Protein AF-A0A7S1FA09-F1 (afdb_monomer_lite)

Structure (mmCIF, N/CA/C/O backbone):
data_AF-A0A7S1FA09-F1
#
_entry.id   AF-A0A7S1FA09-F1
#
loop_
_atom_site.group_PDB
_atom_site.id
_atom_site.type_symbol
_atom_site.label_atom_id
_atom_site.label_alt_id
_atom_site.label_comp_id
_atom_site.label_asym_id
_atom_site.label_entity_id
_atom_site.label_seq_id
_atom_site.pdbx_PDB_ins_code
_atom_site.Cartn_x
_atom_site.Cartn_y
_atom_site.Cartn_z
_atom_site.occupancy
_atom_site.B_iso_or_equiv
_atom_site.auth_seq_id
_atom_site.auth_comp_id
_atom_site.auth_asym_id
_atom_site.auth_atom_id
_atom_site.pdbx_PDB_model_num
ATOM 1 N N . GLU A 1 1 ? 28.289 -1.208 -25.219 1.00 80.88 1 GLU A N 1
ATOM 2 C CA . GLU A 1 1 ? 29.126 -2.359 -25.635 1.00 80.88 1 GLU A CA 1
ATOM 3 C C . GLU A 1 1 ? 28.560 -3.101 -26.842 1.00 80.88 1 GLU A C 1
ATOM 5 O O . GLU A 1 1 ? 29.268 -3.226 -27.830 1.00 80.88 1 GLU A O 1
ATOM 10 N N . VAL A 1 2 ? 27.278 -3.489 -26.830 1.00 89.75 2 VAL A N 1
ATOM 11 C CA . VAL A 1 2 ? 26.601 -4.171 -27.958 1.00 89.75 2 VAL A CA 1
ATOM 12 C C . VAL A 1 2 ? 26.787 -3.430 -29.293 1.00 89.75 2 VAL A C 1
ATOM 14 O O . VAL A 1 2 ? 27.305 -4.001 -30.244 1.00 89.75 2 VAL A O 1
ATOM 17 N N . ILE A 1 3 ? 26.464 -2.132 -29.344 1.00 93.69 3 ILE A N 1
ATOM 18 C CA . ILE A 1 3 ? 26.598 -1.306 -30.562 1.00 93.69 3 ILE A CA 1
ATOM 19 C C . ILE A 1 3 ? 28.033 -1.306 -31.109 1.00 93.69 3 ILE A C 1
ATOM 21 O O . ILE A 1 3 ? 28.231 -1.339 -32.317 1.00 93.69 3 ILE A O 1
ATOM 25 N N . PHE A 1 4 ? 29.039 -1.288 -30.232 1.00 93.75 4 PHE A N 1
ATOM 26 C CA . PHE A 1 4 ? 30.440 -1.288 -30.647 1.00 93.75 4 PHE A CA 1
ATOM 27 C C . PHE A 1 4 ? 30.834 -2.629 -31.277 1.00 93.75 4 PHE A C 1
ATOM 29 O O . PHE A 1 4 ? 31.396 -2.639 -32.364 1.00 93.75 4 PHE A O 1
ATOM 36 N N . VAL A 1 5 ? 30.484 -3.752 -30.638 1.00 94.38 5 VAL A N 1
ATOM 37 C CA . VAL A 1 5 ? 30.818 -5.104 -31.127 1.00 94.38 5 VAL A CA 1
ATOM 38 C C . VAL A 1 5 ? 30.200 -5.355 -32.504 1.00 94.38 5 VAL A C 1
ATOM 40 O O . VAL A 1 5 ? 30.908 -5.717 -33.441 1.00 94.38 5 VAL A O 1
ATOM 43 N N . PHE A 1 6 ? 28.897 -5.104 -32.652 1.00 94.69 6 PHE A N 1
ATOM 44 C CA . PHE A 1 6 ? 28.215 -5.253 -33.940 1.00 94.69 6 PHE A CA 1
ATOM 45 C C . PHE A 1 6 ? 28.701 -4.227 -34.969 1.00 94.69 6 PHE A C 1
ATOM 47 O O . PHE A 1 6 ? 28.857 -4.568 -36.140 1.00 94.69 6 PHE A O 1
ATOM 54 N N . GLY A 1 7 ? 29.012 -3.005 -34.528 1.00 95.00 7 GLY A N 1
ATOM 55 C CA . GLY A 1 7 ? 29.595 -1.960 -35.364 1.00 95.00 7 GLY A CA 1
ATOM 56 C C . GLY A 1 7 ? 30.930 -2.366 -35.980 1.00 95.00 7 GLY A C 1
ATOM 57 O O . GLY A 1 7 ? 31.108 -2.172 -37.176 1.00 95.00 7 GLY A O 1
ATOM 58 N N . VAL A 1 8 ? 31.833 -2.992 -35.213 1.00 95.00 8 VAL A N 1
ATOM 59 C CA . VAL A 1 8 ? 33.122 -3.481 -35.736 1.00 95.00 8 VAL A CA 1
ATOM 60 C C . VAL A 1 8 ? 32.903 -4.559 -36.796 1.00 95.00 8 VAL A C 1
ATOM 62 O O . VAL A 1 8 ? 33.505 -4.488 -37.864 1.00 95.00 8 VAL A O 1
ATOM 65 N N . ILE A 1 9 ? 32.034 -5.539 -36.525 1.00 94.44 9 ILE A N 1
ATOM 66 C CA . ILE A 1 9 ? 31.784 -6.661 -37.445 1.00 94.44 9 ILE A CA 1
ATOM 67 C C . ILE A 1 9 ? 31.188 -6.158 -38.767 1.00 94.44 9 ILE A C 1
ATOM 69 O O . ILE A 1 9 ? 31.624 -6.571 -39.841 1.00 94.44 9 ILE A O 1
ATOM 73 N N . ILE A 1 10 ? 30.217 -5.244 -38.691 1.00 93.31 10 ILE A N 1
ATOM 74 C CA . ILE A 1 10 ? 29.563 -4.662 -39.866 1.00 93.31 10 ILE A CA 1
ATOM 75 C C . ILE A 1 10 ? 30.529 -3.756 -40.638 1.00 93.31 10 ILE A C 1
ATOM 77 O O . ILE A 1 10 ? 30.658 -3.912 -41.849 1.00 93.31 10 ILE A O 1
ATOM 81 N N . ALA A 1 11 ? 31.249 -2.858 -39.959 1.00 91.75 11 ALA A N 1
ATOM 82 C CA . ALA A 1 11 ? 32.211 -1.965 -40.607 1.00 91.75 11 ALA A CA 1
ATOM 83 C C . ALA A 1 11 ? 33.336 -2.744 -41.304 1.00 91.75 11 ALA A C 1
ATOM 85 O O . ALA A 1 11 ? 33.759 -2.367 -42.394 1.00 91.75 11 ALA A O 1
ATOM 86 N N . HIS A 1 12 ? 33.791 -3.851 -40.708 1.00 91.69 12 HIS A N 1
ATOM 87 C CA . HIS A 1 12 ? 34.781 -4.730 -41.324 1.00 91.69 12 HIS A CA 1
ATOM 88 C C . HIS A 1 12 ? 34.253 -5.381 -42.609 1.00 91.69 12 HIS A C 1
ATOM 90 O O . HIS A 1 12 ? 34.913 -5.299 -43.642 1.00 91.69 12 HIS A O 1
ATOM 96 N N . GLY A 1 13 ? 33.046 -5.955 -42.569 1.00 88.81 13 GLY A N 1
ATOM 97 C CA . GLY A 1 13 ? 32.427 -6.579 -43.743 1.00 88.81 13 GLY A CA 1
ATOM 98 C C . GLY A 1 13 ? 32.169 -5.605 -44.889 1.00 88.81 13 GLY A C 1
ATOM 99 O O . GLY A 1 13 ? 32.431 -5.909 -46.050 1.00 88.81 13 GLY A O 1
ATOM 100 N N . VAL A 1 14 ? 31.710 -4.396 -44.558 1.00 87.69 14 VAL A N 1
ATOM 101 C CA . VAL A 1 14 ? 31.506 -3.321 -45.538 1.00 87.69 14 VAL A CA 1
ATOM 102 C C . VAL A 1 14 ? 32.843 -2.896 -46.149 1.00 87.69 14 VAL A C 1
ATOM 104 O O . VAL A 1 14 ? 32.937 -2.772 -47.366 1.00 87.69 14 VAL A O 1
ATOM 107 N N . ALA A 1 15 ? 33.896 -2.735 -45.341 1.00 88.25 15 ALA A N 1
ATOM 108 C CA . ALA A 1 15 ? 35.223 -2.378 -45.840 1.00 88.25 15 ALA A CA 1
ATOM 109 C C . ALA A 1 15 ? 35.804 -3.443 -46.790 1.00 88.25 15 ALA A C 1
ATOM 111 O O . ALA A 1 15 ? 36.357 -3.095 -47.833 1.00 88.25 15 ALA A O 1
ATOM 112 N N . GLU A 1 16 ? 35.646 -4.731 -46.477 1.00 88.12 16 GLU A N 1
ATOM 113 C CA . GLU A 1 16 ? 36.080 -5.835 -47.346 1.00 88.12 16 GLU A CA 1
ATOM 114 C C . GLU A 1 16 ? 35.315 -5.849 -48.683 1.00 88.12 16 GLU A C 1
ATOM 116 O O . GLU A 1 16 ? 35.903 -6.005 -49.760 1.00 88.12 16 GLU A O 1
ATOM 121 N N . HIS A 1 17 ? 34.007 -5.595 -48.639 1.00 84.75 17 HIS A N 1
ATOM 122 C CA . HIS A 1 17 ? 33.172 -5.481 -49.833 1.00 84.75 17 HIS A CA 1
ATOM 123 C C . HIS A 1 17 ? 33.531 -4.264 -50.703 1.00 84.75 17 HIS A C 1
ATOM 125 O O . HIS A 1 17 ? 33.553 -4.357 -51.932 1.00 84.75 17 HIS A O 1
ATOM 131 N N . MET A 1 18 ? 33.886 -3.133 -50.081 1.00 83.25 18 MET A N 1
ATOM 132 C CA . MET A 1 18 ? 34.365 -1.936 -50.785 1.00 83.25 18 MET A CA 1
ATOM 133 C C . MET A 1 18 ? 35.699 -2.179 -51.502 1.00 83.25 18 MET A C 1
ATOM 135 O O . MET A 1 18 ? 35.889 -1.698 -52.617 1.00 83.25 18 MET A O 1
ATOM 139 N N . ILE A 1 19 ? 36.621 -2.923 -50.879 1.00 84.75 19 ILE A N 1
ATOM 140 C CA . ILE A 1 19 ? 37.929 -3.248 -51.471 1.00 84.75 19 ILE A CA 1
ATOM 141 C C . ILE A 1 19 ? 37.772 -4.208 -52.659 1.00 84.75 19 ILE A C 1
ATOM 143 O O . ILE A 1 19 ? 38.448 -4.042 -53.672 1.00 84.75 19 ILE A O 1
ATOM 147 N N . SER A 1 20 ? 36.882 -5.198 -52.549 1.00 83.06 20 SER A N 1
ATOM 148 C CA . SER A 1 20 ? 36.678 -6.225 -53.582 1.00 83.06 20 SER A CA 1
ATOM 149 C C . SER A 1 20 ? 35.873 -5.745 -54.795 1.00 83.06 20 SER A C 1
ATOM 151 O O . SER A 1 20 ? 36.153 -6.186 -55.908 1.00 83.06 20 SER A O 1
ATOM 153 N N . SER A 1 21 ? 34.913 -4.832 -54.614 1.00 77.12 21 SER A N 1
ATOM 154 C CA . SER A 1 21 ? 34.007 -4.407 -55.697 1.00 77.12 21 SER A CA 1
ATOM 155 C C . SER A 1 21 ? 34.592 -3.346 -56.639 1.00 77.12 21 SER A C 1
ATOM 157 O O . SER A 1 21 ? 34.091 -3.174 -57.746 1.00 77.12 21 SER A O 1
ATOM 159 N N . GLY A 1 22 ? 35.671 -2.653 -56.257 1.00 65.94 22 GLY A N 1
ATOM 160 C CA . GLY A 1 22 ? 36.505 -1.839 -57.158 1.00 65.94 22 GLY A CA 1
ATOM 161 C C . GLY A 1 22 ? 35.889 -0.578 -57.801 1.00 65.94 22 GLY A C 1
ATOM 162 O O . GLY A 1 22 ? 36.654 0.303 -58.187 1.00 65.94 22 GLY A O 1
ATOM 163 N N . ALA A 1 23 ? 34.563 -0.425 -57.909 1.00 54.81 23 ALA A N 1
ATOM 164 C CA . ALA A 1 23 ? 33.916 0.776 -58.444 1.00 54.81 23 ALA A CA 1
ATOM 165 C C . ALA A 1 23 ? 32.447 0.918 -57.992 1.00 54.81 23 ALA A C 1
ATOM 167 O O . ALA A 1 23 ? 31.705 -0.054 -57.946 1.00 54.81 23 ALA A O 1
ATOM 168 N N . ASP A 1 24 ? 32.074 2.170 -57.712 1.00 63.09 24 ASP A N 1
ATOM 169 C CA . ASP A 1 24 ? 30.745 2.707 -57.369 1.00 63.09 24 ASP A CA 1
ATOM 170 C C . ASP A 1 24 ? 30.111 2.240 -56.044 1.00 63.09 24 ASP A C 1
ATOM 172 O O . ASP A 1 24 ? 29.149 1.481 -55.972 1.00 63.09 24 ASP A O 1
ATOM 176 N N . ILE A 1 25 ? 30.675 2.749 -54.945 1.00 67.69 25 ILE A N 1
ATOM 177 C CA . ILE A 1 25 ? 30.081 2.644 -53.609 1.00 67.69 25 ILE A CA 1
ATOM 178 C C . ILE A 1 25 ? 28.894 3.607 -53.537 1.00 67.69 25 ILE A C 1
ATOM 180 O O . ILE A 1 25 ? 29.104 4.817 -53.658 1.00 67.69 25 ILE A O 1
ATOM 184 N N . SER A 1 26 ? 27.693 3.079 -53.269 1.00 76.88 26 SER A N 1
ATOM 185 C CA . SER A 1 26 ? 26.489 3.884 -53.023 1.00 76.88 26 SER A CA 1
ATOM 186 C C . SER A 1 26 ? 26.770 5.018 -52.031 1.00 76.88 26 SER A C 1
ATOM 188 O O . SER A 1 26 ? 27.434 4.825 -51.006 1.00 76.88 26 SER A O 1
ATOM 190 N N . GLU A 1 27 ? 26.255 6.211 -52.324 1.00 83.25 27 GLU A N 1
ATOM 191 C CA . GLU A 1 27 ? 26.393 7.389 -51.465 1.00 83.25 27 GLU A CA 1
ATOM 192 C C . GLU A 1 27 ? 25.870 7.117 -50.042 1.00 83.25 27 GLU A C 1
ATOM 194 O O . GLU A 1 27 ? 26.485 7.539 -49.060 1.00 83.25 27 GLU A O 1
ATOM 199 N N . ASP A 1 28 ? 24.844 6.270 -49.918 1.00 84.75 28 ASP A N 1
ATOM 200 C CA . ASP A 1 28 ? 24.282 5.838 -48.638 1.00 84.75 28 ASP A CA 1
ATOM 201 C C . ASP A 1 28 ? 25.294 5.063 -47.776 1.00 84.75 28 ASP A C 1
ATOM 203 O O . ASP A 1 28 ? 25.344 5.239 -46.557 1.00 84.75 28 ASP A O 1
ATOM 207 N N . VAL A 1 29 ? 26.167 4.249 -48.385 1.00 86.62 29 VAL A N 1
ATOM 208 C CA . VAL A 1 29 ? 27.228 3.524 -47.658 1.00 86.62 29 VAL A CA 1
ATOM 209 C C . VAL A 1 29 ? 28.217 4.518 -47.057 1.00 86.62 29 VAL A C 1
ATOM 211 O O . VAL A 1 29 ? 28.628 4.362 -45.909 1.00 86.62 29 VAL A O 1
ATOM 214 N N . ARG A 1 30 ? 28.588 5.570 -47.798 1.00 85.19 30 ARG A N 1
ATOM 215 C CA . ARG A 1 30 ? 29.515 6.601 -47.302 1.00 85.19 30 ARG A CA 1
ATOM 216 C C . ARG A 1 30 ? 28.896 7.418 -46.174 1.00 85.19 30 ARG A C 1
ATOM 218 O O . ARG A 1 30 ? 29.593 7.730 -45.211 1.00 85.19 30 ARG A O 1
ATOM 225 N N . ILE A 1 31 ? 27.607 7.734 -46.284 1.00 88.38 31 ILE A N 1
ATOM 226 C CA . ILE A 1 31 ? 26.875 8.512 -45.282 1.00 88.38 31 ILE A CA 1
ATOM 227 C C . ILE A 1 31 ? 26.709 7.706 -43.990 1.00 88.38 31 ILE A C 1
ATOM 229 O O . ILE A 1 31 ? 27.060 8.195 -42.918 1.00 88.38 31 ILE A O 1
ATOM 233 N N . TYR A 1 32 ? 26.207 6.472 -44.070 1.00 90.75 32 TYR A N 1
ATOM 234 C CA . TYR A 1 32 ? 25.826 5.704 -42.880 1.00 90.75 32 TYR A CA 1
ATOM 235 C C . TYR A 1 32 ? 26.943 4.814 -42.324 1.00 90.75 32 TYR A C 1
ATOM 237 O O . TYR A 1 32 ? 26.992 4.591 -41.112 1.00 90.75 32 TYR A O 1
ATOM 245 N N . LEU A 1 33 ? 27.837 4.310 -43.179 1.00 90.12 33 LEU A N 1
ATOM 246 C CA . LEU A 1 33 ? 28.841 3.287 -42.849 1.00 90.12 33 LEU A CA 1
ATOM 247 C C . LEU A 1 33 ? 30.279 3.715 -43.209 1.00 90.12 33 LEU A C 1
ATOM 249 O O . LEU A 1 33 ? 31.204 2.913 -43.126 1.00 90.12 33 LEU A O 1
ATOM 253 N N . GLY A 1 34 ? 30.497 4.985 -43.577 1.00 86.00 34 GLY A N 1
ATOM 254 C CA . GLY A 1 34 ? 31.799 5.476 -44.051 1.00 86.00 34 GLY A CA 1
ATOM 255 C C . GLY A 1 34 ? 32.894 5.565 -42.983 1.00 86.00 34 GLY A C 1
ATOM 256 O O . GLY A 1 34 ? 34.074 5.672 -43.309 1.00 86.00 34 GLY A O 1
ATOM 257 N N . SER A 1 35 ? 32.532 5.519 -41.701 1.00 90.94 35 SER A N 1
ATOM 258 C CA . SER A 1 35 ? 33.482 5.458 -40.589 1.00 90.94 35 SER A CA 1
ATOM 259 C C . SER A 1 35 ? 32.931 4.610 -39.446 1.00 90.94 35 SER A C 1
ATOM 261 O O . SER A 1 35 ? 31.727 4.355 -39.363 1.00 90.94 35 SER A O 1
ATOM 263 N N . MET A 1 36 ? 33.802 4.193 -38.522 1.00 92.50 36 MET A N 1
ATOM 264 C CA . MET A 1 36 ? 33.389 3.425 -37.343 1.00 92.50 36 MET A CA 1
ATOM 265 C C . MET A 1 36 ? 32.397 4.206 -36.467 1.00 92.50 36 MET A C 1
ATOM 267 O O . MET A 1 36 ? 31.400 3.652 -36.009 1.00 92.50 36 MET A O 1
ATOM 271 N N . SER A 1 37 ? 32.627 5.507 -36.268 1.00 93.31 37 SER A N 1
ATOM 272 C CA . SER A 1 37 ? 31.720 6.359 -35.494 1.00 93.31 37 SER A CA 1
ATOM 273 C C . SER A 1 37 ? 30.368 6.533 -36.185 1.00 93.31 37 SER A C 1
ATOM 275 O O . SER A 1 37 ? 29.342 6.436 -35.515 1.00 93.31 37 SER A O 1
ATOM 277 N N . MET A 1 38 ? 30.353 6.713 -37.511 1.00 93.19 38 MET A N 1
ATOM 278 C CA . MET A 1 38 ? 29.108 6.785 -38.282 1.00 93.19 38 MET A CA 1
ATOM 279 C C . MET A 1 38 ? 28.372 5.449 -38.275 1.00 93.19 38 MET A C 1
ATOM 281 O O . MET A 1 38 ? 27.165 5.436 -38.082 1.00 93.19 38 MET A O 1
ATOM 285 N N . THR A 1 39 ? 29.083 4.324 -38.360 1.00 94.56 39 THR A N 1
ATOM 286 C CA . THR A 1 39 ? 28.480 2.988 -38.258 1.00 94.56 39 THR A CA 1
ATOM 287 C C . THR A 1 39 ? 27.800 2.803 -36.904 1.00 94.56 39 THR A C 1
ATOM 289 O O . THR A 1 39 ? 26.630 2.434 -36.841 1.00 94.56 39 THR A O 1
ATOM 292 N N . MET A 1 40 ? 28.491 3.121 -35.804 1.00 95.00 40 MET A N 1
ATOM 293 C CA . MET A 1 40 ? 27.906 3.057 -34.461 1.00 95.00 40 MET A CA 1
ATOM 294 C C . MET A 1 40 ? 26.701 3.991 -34.306 1.00 95.00 40 MET A C 1
ATOM 296 O O . MET A 1 40 ? 25.699 3.598 -33.706 1.00 95.00 40 MET A O 1
ATOM 300 N N . LEU A 1 41 ? 26.784 5.207 -34.855 1.00 94.94 41 LEU A N 1
ATOM 301 C CA . LEU A 1 41 ? 25.684 6.166 -34.843 1.00 94.94 41 LEU A CA 1
ATOM 302 C C . LEU A 1 41 ? 24.489 5.643 -35.647 1.00 94.94 41 LEU A C 1
ATOM 304 O O . LEU A 1 41 ? 23.370 5.699 -35.159 1.00 94.94 41 LEU A O 1
ATOM 308 N N . SER A 1 42 ? 24.708 5.074 -36.828 1.00 94.94 42 SER A N 1
ATOM 309 C CA . SER A 1 42 ? 23.655 4.517 -37.681 1.00 94.94 42 SER A CA 1
ATOM 310 C C . SER A 1 42 ? 22.980 3.299 -37.053 1.00 94.94 42 SER A C 1
ATOM 312 O O . SER A 1 42 ? 21.753 3.199 -37.074 1.00 94.94 42 SER A O 1
ATOM 314 N N . LEU A 1 43 ? 23.746 2.424 -36.390 1.00 95.06 43 LEU A N 1
ATOM 315 C CA . LEU A 1 43 ? 23.190 1.338 -35.579 1.00 95.06 43 LEU A CA 1
ATOM 316 C C . LEU A 1 43 ? 22.332 1.880 -34.427 1.00 95.06 43 LEU A C 1
ATOM 318 O O . LEU A 1 43 ? 21.224 1.393 -34.207 1.00 95.06 43 LEU A O 1
ATOM 322 N N . PHE A 1 44 ? 22.787 2.922 -33.729 1.00 94.69 44 PHE A N 1
ATOM 323 C CA . PHE A 1 44 ? 21.983 3.585 -32.701 1.00 94.69 44 PHE A CA 1
ATOM 324 C C . PHE A 1 44 ? 20.712 4.231 -33.278 1.00 94.69 44 PHE A C 1
ATOM 326 O O . PHE A 1 44 ? 19.629 4.072 -32.712 1.00 94.69 44 PHE A O 1
ATOM 333 N N . MET A 1 45 ? 20.816 4.922 -34.417 1.00 94.00 45 MET A N 1
ATOM 334 C CA . MET A 1 45 ? 19.688 5.560 -35.105 1.00 94.00 45 MET A CA 1
ATOM 335 C C . MET A 1 45 ? 18.639 4.538 -35.551 1.00 94.00 45 MET A C 1
ATOM 337 O O . MET A 1 45 ? 17.450 4.827 -35.462 1.00 94.00 45 MET A O 1
ATOM 341 N N . SER A 1 46 ? 19.061 3.337 -35.960 1.00 94.50 46 SER A N 1
ATOM 342 C CA . SER A 1 46 ? 18.149 2.266 -36.385 1.00 94.50 46 SER A CA 1
ATOM 343 C C . SER A 1 46 ? 17.280 1.701 -35.256 1.00 94.50 46 SER A C 1
ATOM 345 O O . SER A 1 46 ? 16.189 1.199 -35.511 1.00 94.50 46 SER A O 1
ATOM 347 N N . VAL A 1 47 ? 17.737 1.810 -34.003 1.00 93.06 47 VAL A N 1
ATOM 348 C CA . VAL A 1 47 ? 16.999 1.333 -32.820 1.00 93.06 47 VAL A CA 1
ATOM 349 C C . VAL A 1 47 ? 16.239 2.467 -32.131 1.00 93.06 47 VAL A C 1
ATOM 351 O O . VAL A 1 47 ? 15.146 2.253 -31.616 1.00 93.06 47 VAL A O 1
ATOM 354 N N . SER A 1 48 ? 16.792 3.682 -32.123 1.00 92.75 48 SER A N 1
ATOM 355 C CA . SER A 1 48 ? 16.170 4.852 -31.481 1.00 92.75 48 SER A CA 1
ATOM 356 C C . SER A 1 48 ? 15.091 5.536 -32.331 1.00 92.75 48 SER A C 1
ATOM 358 O O . SER A 1 48 ? 14.435 6.454 -31.844 1.00 92.75 48 SER A O 1
ATOM 360 N N . GLY A 1 49 ? 14.882 5.091 -33.576 1.00 89.50 49 GLY A N 1
ATOM 361 C CA . GLY A 1 49 ? 13.885 5.651 -34.496 1.00 89.50 49 GLY A CA 1
ATOM 362 C C . GLY A 1 49 ? 14.373 6.863 -35.295 1.00 89.50 49 GLY A C 1
ATOM 363 O O . GLY A 1 49 ? 13.557 7.618 -35.812 1.00 89.50 49 GLY A O 1
ATOM 364 N N . GLY A 1 50 ? 15.690 7.070 -35.390 1.00 93.44 50 GLY A N 1
ATOM 365 C CA . GLY A 1 50 ? 16.281 8.152 -36.182 1.00 93.44 50 GLY A CA 1
ATOM 366 C C . GLY A 1 50 ? 16.309 7.860 -37.685 1.00 93.44 50 GLY A C 1
ATOM 367 O O . GLY A 1 50 ? 15.969 8.722 -38.488 1.00 93.44 50 GLY A O 1
ATOM 368 N N . VAL A 1 51 ? 16.695 6.641 -38.069 1.00 92.31 51 VAL A N 1
ATOM 369 C CA . VAL A 1 51 ? 16.715 6.179 -39.467 1.00 92.31 51 VAL A CA 1
ATOM 370 C C . VAL A 1 51 ? 15.967 4.861 -39.539 1.00 92.31 51 VAL A C 1
ATOM 372 O O . VAL A 1 51 ? 16.143 4.004 -38.6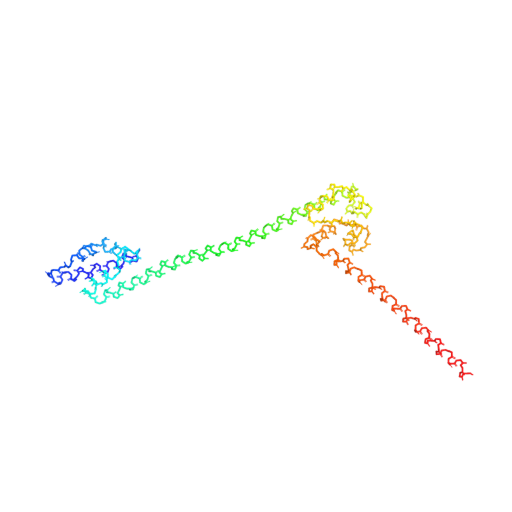74 1.00 92.31 51 VAL A O 1
ATOM 375 N N . ASP A 1 52 ? 15.144 4.693 -40.573 1.00 93.88 52 ASP A N 1
ATOM 376 C CA . ASP A 1 52 ? 14.426 3.442 -40.786 1.00 93.88 52 ASP A CA 1
ATOM 377 C C . ASP A 1 52 ? 15.409 2.270 -40.935 1.00 93.88 52 ASP A C 1
ATOM 379 O O . ASP A 1 52 ? 16.365 2.330 -41.716 1.00 93.88 52 ASP A O 1
ATOM 383 N N . TRP A 1 53 ? 15.184 1.199 -40.171 1.00 94.19 53 TRP A N 1
ATOM 384 C CA . TRP A 1 53 ? 16.079 0.043 -40.131 1.00 94.19 53 TRP A CA 1
ATOM 385 C C . TRP A 1 53 ? 16.260 -0.599 -41.512 1.00 94.19 53 TRP A C 1
ATOM 387 O O . TRP A 1 53 ? 17.329 -1.139 -41.800 1.00 94.19 53 TRP A O 1
ATOM 397 N N . TRP A 1 54 ? 15.264 -0.505 -42.398 1.00 94.69 54 TRP A N 1
ATOM 398 C CA . TRP A 1 54 ? 15.346 -1.043 -43.751 1.00 94.69 54 TRP A CA 1
ATOM 399 C C . TRP A 1 54 ? 16.330 -0.271 -44.633 1.00 94.69 54 TRP A C 1
ATOM 401 O O . TRP A 1 54 ? 16.893 -0.837 -45.569 1.00 94.69 54 TRP A O 1
ATOM 411 N N . THR A 1 55 ? 16.589 1.006 -44.341 1.00 92.62 55 THR A N 1
ATOM 412 C CA . THR A 1 55 ? 17.606 1.800 -45.050 1.00 92.62 55 THR A CA 1
ATOM 413 C C . THR A 1 55 ? 18.992 1.192 -44.862 1.00 92.62 55 THR A C 1
ATOM 415 O O . THR A 1 55 ? 19.676 0.928 -45.845 1.00 92.62 55 THR A O 1
ATOM 418 N N . LEU A 1 56 ? 19.369 0.855 -43.624 1.00 93.25 56 LEU A N 1
ATOM 419 C CA . LEU A 1 56 ? 20.613 0.126 -43.353 1.00 93.25 56 LEU A CA 1
ATOM 420 C C . LEU A 1 56 ? 20.540 -1.331 -43.825 1.00 93.25 56 LEU A C 1
ATOM 422 O O . LEU A 1 56 ? 21.515 -1.855 -44.357 1.00 93.25 56 LEU A O 1
ATOM 426 N N . GLY A 1 57 ? 19.388 -1.985 -43.658 1.00 93.94 57 GLY A N 1
ATOM 427 C CA . GLY A 1 57 ? 19.191 -3.377 -44.059 1.00 93.94 57 GLY A CA 1
ATOM 428 C C . GLY A 1 57 ? 19.440 -3.615 -45.550 1.00 93.94 57 GLY A C 1
ATOM 429 O O . GLY A 1 57 ? 20.092 -4.595 -45.901 1.00 93.94 57 GLY A O 1
ATOM 430 N N . ARG A 1 58 ? 18.989 -2.702 -46.419 1.00 92.06 58 ARG A N 1
ATOM 431 C CA . ARG A 1 58 ? 19.249 -2.766 -47.868 1.00 92.06 58 ARG A CA 1
ATOM 432 C C . ARG A 1 58 ? 20.736 -2.677 -48.192 1.00 92.06 58 ARG A C 1
ATOM 434 O O . ARG A 1 58 ? 21.239 -3.527 -48.912 1.00 92.06 58 ARG A O 1
ATOM 441 N N . ILE A 1 59 ? 21.440 -1.726 -47.579 1.00 90.62 59 ILE A N 1
ATOM 442 C CA . ILE A 1 59 ? 22.888 -1.566 -47.766 1.00 90.62 59 ILE A CA 1
ATOM 443 C C . ILE A 1 59 ? 23.635 -2.849 -47.373 1.00 90.62 59 ILE A C 1
ATOM 445 O O . ILE A 1 59 ? 24.541 -3.293 -48.070 1.00 90.62 59 ILE A O 1
ATOM 449 N N . LEU A 1 60 ? 23.247 -3.472 -46.257 1.00 91.56 60 LEU A N 1
ATOM 450 C CA . LEU A 1 60 ? 23.876 -4.707 -45.788 1.00 91.56 60 LEU A CA 1
ATOM 451 C C . LEU A 1 60 ? 23.499 -5.930 -46.629 1.00 91.56 60 LEU A C 1
ATOM 453 O O . LEU A 1 60 ? 24.301 -6.856 -46.730 1.00 91.56 60 LEU A O 1
ATOM 457 N N . LEU A 1 61 ? 22.311 -5.940 -47.236 1.00 91.00 61 LEU A N 1
ATOM 458 C CA . LEU A 1 61 ? 21.890 -6.992 -48.157 1.00 91.00 61 LEU A CA 1
ATOM 459 C C . LEU A 1 61 ? 22.747 -7.002 -49.428 1.00 91.00 61 LEU A C 1
ATOM 461 O O . LEU A 1 61 ? 23.116 -8.087 -49.877 1.00 91.00 61 LEU A O 1
ATOM 465 N N . ASP A 1 62 ? 23.097 -5.821 -49.947 1.00 87.38 62 ASP A N 1
ATOM 466 C CA . ASP A 1 62 ? 23.976 -5.672 -51.115 1.00 87.38 62 ASP A CA 1
ATOM 467 C C . ASP A 1 62 ? 25.400 -6.184 -50.828 1.00 87.38 62 ASP A C 1
ATOM 469 O O . ASP A 1 62 ? 26.054 -6.737 -51.710 1.00 87.38 62 ASP A O 1
ATOM 473 N N . VAL A 1 63 ? 25.856 -6.077 -49.572 1.00 87.00 63 VAL A N 1
ATOM 474 C CA . VAL A 1 63 ? 27.133 -6.651 -49.118 1.00 87.00 63 VAL A CA 1
ATOM 475 C C . VAL A 1 63 ? 27.051 -8.177 -49.037 1.00 87.00 63 VAL A C 1
ATOM 477 O O . VAL A 1 63 ? 27.858 -8.885 -49.639 1.00 87.00 63 VAL A O 1
ATOM 480 N N . SER A 1 64 ? 26.114 -8.700 -48.240 1.00 89.44 64 SER A N 1
ATOM 481 C CA . SER A 1 64 ? 25.808 -10.130 -48.140 1.00 89.44 64 SER A CA 1
ATOM 482 C C . SER A 1 64 ? 24.572 -10.352 -47.274 1.00 89.44 64 SER A C 1
ATOM 484 O O . SER A 1 64 ? 24.406 -9.748 -46.211 1.00 89.44 64 SER A O 1
ATOM 486 N N . THR A 1 65 ? 23.754 -11.337 -47.644 1.00 92.88 65 THR A N 1
ATOM 487 C CA . THR A 1 65 ? 22.592 -11.771 -46.854 1.00 92.88 65 THR A CA 1
ATOM 488 C C . THR A 1 65 ? 22.954 -12.120 -45.401 1.00 92.88 65 THR A C 1
ATOM 490 O O . THR A 1 65 ? 22.141 -11.927 -44.499 1.00 92.88 65 THR A O 1
ATOM 493 N N . GLY A 1 66 ? 24.184 -12.582 -45.141 1.00 93.81 66 GLY A N 1
ATOM 494 C CA . GLY A 1 66 ? 24.656 -12.873 -43.783 1.00 93.81 66 GLY A CA 1
ATOM 495 C C . GLY A 1 66 ? 24.701 -11.640 -42.872 1.00 93.81 66 GLY A C 1
ATOM 496 O O . GLY A 1 66 ? 24.292 -11.719 -41.712 1.00 93.81 66 GLY A O 1
ATOM 497 N N . TYR A 1 67 ? 25.124 -10.483 -43.394 1.00 92.19 67 TYR A N 1
ATOM 498 C CA . TYR A 1 67 ? 25.172 -9.238 -42.619 1.00 92.19 67 TYR A CA 1
ATOM 499 C C . TYR A 1 67 ? 23.779 -8.678 -42.334 1.00 92.19 67 TYR A C 1
ATOM 501 O O . TYR A 1 67 ? 23.569 -8.112 -41.261 1.00 92.19 67 TYR A O 1
ATOM 509 N N . LEU A 1 68 ? 22.806 -8.906 -43.225 1.00 94.19 68 LEU A N 1
ATOM 510 C CA . LEU A 1 68 ? 21.405 -8.585 -42.950 1.00 94.19 68 LEU A CA 1
ATOM 511 C C . LEU A 1 68 ? 20.879 -9.383 -41.747 1.00 94.19 68 LEU A C 1
ATOM 513 O O . LEU A 1 68 ? 20.300 -8.799 -40.834 1.00 94.19 68 LEU A O 1
ATOM 517 N N . PHE A 1 69 ? 21.108 -10.699 -41.704 1.00 95.94 69 PHE A N 1
ATOM 518 C CA . PHE A 1 69 ? 20.680 -11.518 -40.564 1.00 95.94 69 PHE A CA 1
ATOM 519 C C . PHE A 1 69 ? 21.369 -11.110 -39.258 1.00 95.94 69 PHE A C 1
ATOM 521 O O . PHE A 1 69 ? 20.710 -11.027 -38.221 1.00 95.94 69 PHE A O 1
ATOM 528 N N . LEU A 1 70 ? 22.669 -10.803 -39.306 1.00 95.12 70 LEU A N 1
ATOM 529 C CA . LEU A 1 70 ? 23.409 -10.293 -38.150 1.00 95.12 70 LEU A CA 1
ATOM 530 C C . LEU A 1 70 ? 22.820 -8.967 -37.638 1.00 95.12 70 LEU A C 1
ATOM 532 O O . LEU A 1 70 ? 22.658 -8.783 -36.431 1.00 95.12 70 LEU A O 1
ATOM 536 N N . PHE A 1 71 ? 22.470 -8.056 -38.546 1.00 95.56 71 PHE A N 1
ATOM 537 C CA . PHE A 1 71 ? 21.865 -6.770 -38.210 1.00 95.56 71 PHE A CA 1
ATOM 538 C C . PHE A 1 71 ? 20.445 -6.914 -37.644 1.00 95.56 71 PHE A C 1
ATOM 540 O O . PHE A 1 71 ? 20.119 -6.283 -36.640 1.00 95.56 71 PHE A O 1
ATOM 547 N N . LEU A 1 72 ? 19.620 -7.801 -38.206 1.00 95.69 72 LEU A N 1
ATOM 548 C CA . LEU A 1 72 ? 18.297 -8.113 -37.654 1.00 95.69 72 LEU A CA 1
ATOM 549 C C . LEU A 1 72 ? 18.396 -8.720 -36.249 1.00 95.69 72 LEU A C 1
ATOM 551 O O . LEU A 1 72 ? 17.616 -8.361 -35.367 1.00 95.69 72 LEU A O 1
ATOM 555 N N . PHE A 1 73 ? 19.381 -9.591 -36.014 1.00 95.81 73 PHE A N 1
ATOM 556 C CA . PHE A 1 73 ? 19.660 -10.122 -34.682 1.00 95.81 73 PHE A CA 1
ATOM 557 C C . PHE A 1 73 ? 20.068 -9.012 -33.704 1.00 95.81 73 PHE A C 1
ATOM 559 O O . PHE A 1 73 ? 19.563 -8.975 -32.583 1.00 95.81 73 PHE A O 1
ATOM 566 N N . PHE A 1 74 ? 20.918 -8.073 -34.131 1.00 95.69 74 PHE A N 1
ATOM 567 C CA . PHE A 1 74 ? 21.277 -6.895 -33.338 1.00 95.69 74 PHE A CA 1
ATOM 568 C C . PHE A 1 74 ? 20.051 -6.054 -32.953 1.00 95.69 74 PHE A C 1
ATOM 570 O O . PHE A 1 74 ? 19.918 -5.687 -31.781 1.00 95.69 74 PHE A O 1
ATOM 577 N N . ILE A 1 75 ? 19.151 -5.772 -33.902 1.00 94.81 75 ILE A N 1
ATOM 578 C CA . ILE A 1 75 ? 17.918 -5.014 -33.639 1.00 94.81 75 ILE A CA 1
ATOM 579 C C . ILE A 1 75 ? 17.057 -5.758 -32.626 1.00 94.81 75 ILE A C 1
ATOM 581 O O . ILE A 1 75 ? 16.695 -5.185 -31.600 1.00 94.81 75 ILE A O 1
ATOM 585 N N . LEU A 1 76 ? 16.764 -7.037 -32.882 1.00 94.94 76 LEU A N 1
ATOM 586 C CA . LEU A 1 76 ? 15.934 -7.856 -32.003 1.00 94.94 76 LEU A CA 1
ATOM 587 C C . LEU A 1 76 ? 16.505 -7.884 -30.583 1.00 94.94 76 LEU A C 1
ATOM 589 O O . LEU A 1 76 ? 15.793 -7.614 -29.617 1.00 94.94 76 LEU A O 1
ATOM 593 N N . PHE A 1 77 ? 17.801 -8.164 -30.458 1.00 93.94 77 PHE A N 1
ATOM 594 C CA . PHE A 1 77 ? 18.484 -8.218 -29.175 1.00 93.94 77 PHE A CA 1
ATOM 595 C C . PHE A 1 77 ? 18.439 -6.871 -28.444 1.00 93.94 77 PHE A C 1
ATOM 597 O O . PHE A 1 77 ? 18.107 -6.828 -27.261 1.00 93.94 77 PHE A O 1
ATOM 604 N N . THR A 1 78 ? 18.729 -5.766 -29.136 1.00 93.12 78 THR A N 1
ATOM 605 C CA . THR A 1 78 ? 18.777 -4.437 -28.512 1.00 93.12 78 THR A CA 1
ATOM 606 C C . THR A 1 78 ? 17.385 -3.967 -28.093 1.00 93.12 78 THR A C 1
ATOM 608 O O . THR A 1 78 ? 17.226 -3.475 -26.978 1.00 93.12 78 THR A O 1
ATOM 611 N N . VAL A 1 79 ? 16.362 -4.172 -28.928 1.00 91.56 79 VAL A N 1
ATOM 612 C CA . VAL A 1 79 ? 14.970 -3.818 -28.604 1.00 91.56 79 VAL A CA 1
ATOM 613 C C . VAL A 1 79 ? 14.466 -4.626 -27.409 1.00 91.56 79 VAL A C 1
ATOM 615 O O . VAL A 1 79 ? 13.912 -4.046 -26.476 1.00 91.56 79 VAL A O 1
ATOM 618 N N . LEU A 1 80 ? 14.703 -5.943 -27.385 1.00 91.88 80 LEU A N 1
ATOM 619 C CA . LEU A 1 80 ? 14.318 -6.787 -26.251 1.00 91.88 80 LEU A CA 1
ATOM 620 C C . LEU A 1 80 ? 15.078 -6.415 -24.974 1.00 91.88 80 LEU A C 1
ATOM 622 O O . LEU A 1 80 ? 14.476 -6.372 -23.904 1.00 91.88 80 LEU A O 1
ATOM 626 N N . ALA A 1 81 ? 16.377 -6.117 -25.063 1.00 92.00 81 ALA A N 1
ATOM 627 C CA . ALA A 1 81 ? 17.171 -5.694 -23.913 1.00 92.00 81 ALA A CA 1
ATOM 628 C C . ALA A 1 81 ? 16.651 -4.375 -23.322 1.00 92.00 81 ALA A C 1
ATOM 630 O O . ALA A 1 81 ? 16.435 -4.292 -22.114 1.00 92.00 81 ALA A O 1
ATOM 631 N N . VAL A 1 82 ? 16.397 -3.368 -24.164 1.00 90.38 82 VAL A N 1
ATOM 632 C CA . VAL A 1 82 ? 15.847 -2.074 -23.732 1.00 90.38 82 VAL A CA 1
ATOM 633 C C . VAL A 1 82 ? 14.459 -2.254 -23.119 1.00 90.38 82 VAL A C 1
ATOM 635 O O . VAL A 1 82 ? 14.218 -1.757 -22.019 1.00 90.38 82 VAL A O 1
ATOM 638 N N . LEU A 1 83 ? 13.572 -3.012 -23.773 1.00 90.00 83 LEU A N 1
ATOM 639 C CA . LEU A 1 83 ? 12.229 -3.279 -23.261 1.00 90.00 83 LEU A CA 1
ATOM 640 C C . LEU A 1 83 ? 12.282 -3.979 -21.899 1.00 90.00 83 LEU A C 1
ATOM 642 O O . LEU A 1 83 ? 11.632 -3.531 -20.962 1.00 90.00 83 LEU A O 1
ATOM 646 N N . ASN A 1 84 ? 13.112 -5.013 -21.754 1.00 90.31 84 ASN A N 1
ATOM 647 C CA . ASN A 1 84 ? 13.253 -5.748 -20.499 1.00 90.31 84 ASN A CA 1
ATOM 648 C C . ASN A 1 84 ? 13.834 -4.887 -19.369 1.00 90.31 84 ASN A C 1
ATOM 650 O O . ASN A 1 84 ? 13.403 -5.030 -18.226 1.00 90.31 84 ASN A O 1
ATOM 654 N N . ILE A 1 85 ? 14.777 -3.984 -19.663 1.00 92.56 85 ILE A N 1
ATOM 655 C CA . ILE A 1 85 ? 15.302 -3.028 -18.674 1.00 92.56 85 ILE A CA 1
ATOM 656 C C . ILE A 1 85 ? 14.181 -2.100 -18.199 1.00 92.56 85 ILE A C 1
ATOM 658 O O . ILE A 1 85 ? 13.979 -1.946 -16.995 1.00 92.56 85 ILE A O 1
ATOM 662 N N . ILE A 1 86 ? 13.425 -1.522 -19.134 1.00 92.06 86 ILE A N 1
ATOM 663 C CA . ILE A 1 86 ? 12.327 -0.599 -18.828 1.00 92.06 86 ILE A CA 1
ATOM 664 C C . ILE A 1 86 ? 11.226 -1.315 -18.035 1.00 92.06 86 ILE A C 1
ATOM 666 O O . ILE A 1 86 ? 10.819 -0.844 -16.973 1.00 92.06 86 ILE A O 1
ATOM 670 N N . THR A 1 87 ? 10.780 -2.487 -18.493 1.00 91.69 87 THR A N 1
ATOM 671 C CA . THR A 1 87 ? 9.806 -3.316 -17.774 1.00 91.69 87 THR A CA 1
ATOM 672 C C . THR A 1 87 ? 10.320 -3.699 -16.389 1.00 91.69 87 THR A C 1
ATOM 674 O O . THR A 1 87 ? 9.564 -3.637 -15.424 1.00 91.69 87 THR A O 1
ATOM 677 N N . GLY A 1 88 ? 11.604 -4.041 -16.257 1.00 94.06 88 GLY A N 1
ATOM 678 C CA . GLY A 1 88 ? 12.226 -4.348 -14.972 1.00 94.06 88 GLY A CA 1
ATOM 679 C C . GLY A 1 88 ? 12.146 -3.187 -13.977 1.00 94.06 88 GLY A C 1
ATOM 680 O O . GLY A 1 88 ? 11.808 -3.410 -12.814 1.00 94.06 88 GLY A O 1
ATOM 681 N N . ILE A 1 89 ? 12.394 -1.954 -14.435 1.00 93.44 89 ILE A N 1
ATOM 682 C CA . ILE A 1 89 ? 12.270 -0.739 -13.613 1.00 93.44 89 ILE A CA 1
ATOM 683 C C . ILE A 1 89 ? 10.818 -0.538 -13.171 1.00 93.44 89 ILE A C 1
ATOM 685 O O . ILE A 1 89 ? 10.563 -0.437 -11.972 1.00 93.44 89 ILE A O 1
ATOM 689 N N . PHE A 1 90 ? 9.860 -0.577 -14.099 1.00 93.06 90 PHE A N 1
ATOM 690 C CA . PHE A 1 90 ? 8.445 -0.391 -13.762 1.00 93.06 90 PHE A CA 1
ATOM 691 C C . PHE A 1 90 ? 7.908 -1.468 -12.814 1.00 93.06 90 PHE A C 1
ATOM 693 O O . PHE A 1 90 ? 7.168 -1.162 -11.882 1.00 93.06 90 PHE A O 1
ATOM 700 N N . VAL A 1 91 ? 8.302 -2.731 -13.003 1.00 93.31 91 VAL A N 1
ATOM 701 C CA . VAL A 1 91 ? 7.913 -3.826 -12.099 1.00 93.31 91 VAL A CA 1
ATOM 702 C C . VAL A 1 91 ? 8.505 -3.620 -10.706 1.00 93.31 91 VAL A C 1
ATOM 704 O O . VAL A 1 91 ? 7.829 -3.900 -9.715 1.00 93.31 91 VAL A O 1
ATOM 707 N N . LYS A 1 92 ? 9.749 -3.138 -10.607 1.00 89.88 92 LYS A N 1
ATOM 708 C CA . LYS A 1 92 ? 10.370 -2.816 -9.319 1.00 89.88 92 LYS A CA 1
ATOM 709 C C . LYS A 1 92 ? 9.626 -1.678 -8.618 1.00 89.88 92 LYS A C 1
ATOM 711 O O . LYS A 1 92 ? 9.259 -1.839 -7.461 1.00 89.88 92 LYS A O 1
ATOM 716 N N . GLU A 1 93 ? 9.341 -0.585 -9.321 1.00 89.50 93 GLU A N 1
ATOM 717 C CA . GLU A 1 93 ? 8.607 0.558 -8.763 1.00 89.50 93 GLU A CA 1
ATOM 718 C C . GLU A 1 93 ? 7.194 0.176 -8.308 1.00 89.50 93 GLU A C 1
ATOM 720 O O . GLU A 1 93 ? 6.787 0.533 -7.202 1.00 89.50 93 GLU A O 1
ATOM 725 N N . ALA A 1 94 ? 6.469 -0.612 -9.107 1.00 88.12 94 ALA A N 1
ATOM 726 C CA . ALA A 1 94 ? 5.142 -1.106 -8.742 1.00 88.12 94 ALA A CA 1
ATOM 727 C C . ALA A 1 94 ? 5.177 -1.983 -7.477 1.00 88.12 94 ALA A C 1
ATOM 729 O O . ALA A 1 94 ? 4.306 -1.866 -6.613 1.00 88.12 94 ALA A O 1
ATOM 730 N N . LYS A 1 95 ? 6.199 -2.840 -7.337 1.00 78.88 95 LYS A N 1
ATOM 731 C CA . LYS A 1 95 ? 6.390 -3.671 -6.137 1.00 78.88 9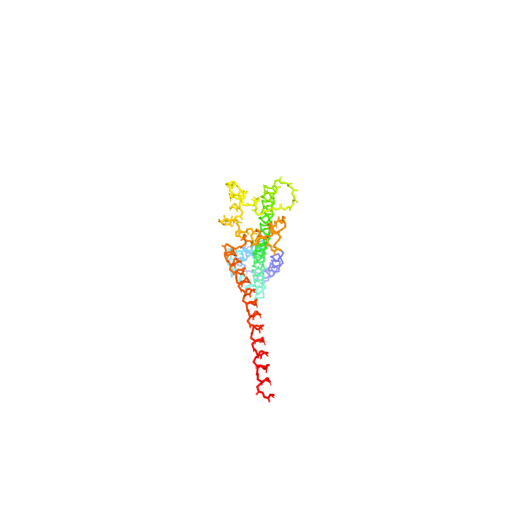5 LYS A CA 1
ATOM 732 C C . LYS A 1 95 ? 6.755 -2.841 -4.907 1.00 78.88 95 LYS A C 1
ATOM 734 O O . LYS A 1 95 ? 6.181 -3.066 -3.844 1.00 78.88 95 LYS A O 1
ATOM 739 N N . ASP A 1 96 ? 7.673 -1.889 -5.046 1.00 84.06 96 ASP A N 1
ATOM 740 C CA . ASP A 1 96 ? 8.105 -1.026 -3.943 1.00 84.06 96 ASP A CA 1
ATOM 741 C C . ASP A 1 96 ? 6.951 -0.137 -3.446 1.00 84.06 96 ASP A C 1
ATOM 743 O O . ASP A 1 96 ? 6.815 0.086 -2.242 1.00 84.06 96 ASP A O 1
ATOM 747 N N . MET A 1 97 ? 6.086 0.332 -4.350 1.00 80.88 97 MET A N 1
ATOM 748 C CA . MET A 1 97 ? 4.873 1.080 -4.007 1.00 80.88 97 MET A CA 1
ATOM 749 C C . MET A 1 97 ? 3.880 0.220 -3.216 1.00 80.88 97 MET A C 1
ATOM 751 O O . MET A 1 97 ? 3.465 0.616 -2.130 1.00 80.88 97 MET A O 1
ATOM 755 N N . ALA A 1 98 ? 3.584 -0.993 -3.695 1.00 77.88 98 ALA A N 1
ATOM 756 C CA . ALA A 1 98 ? 2.700 -1.920 -2.988 1.00 77.88 98 ALA A CA 1
ATOM 757 C C . ALA A 1 98 ? 3.225 -2.286 -1.583 1.00 77.88 98 ALA A C 1
ATOM 759 O O . ALA A 1 98 ? 2.450 -2.421 -0.637 1.00 77.88 98 ALA A O 1
ATOM 760 N N . ALA A 1 99 ? 4.546 -2.424 -1.425 1.00 76.12 99 ALA A N 1
ATOM 761 C CA . ALA A 1 99 ? 5.165 -2.704 -0.130 1.00 76.12 99 ALA A CA 1
ATOM 762 C C . ALA A 1 99 ? 5.110 -1.502 0.829 1.00 76.12 99 ALA A C 1
ATOM 764 O O . ALA A 1 99 ? 4.880 -1.681 2.030 1.00 76.12 99 ALA A O 1
ATOM 765 N N . LYS A 1 100 ? 5.303 -0.278 0.315 1.00 73.38 100 LYS A N 1
ATOM 766 C CA . LYS A 1 100 ? 5.177 0.951 1.112 1.00 73.38 100 LYS A CA 1
ATOM 767 C C . LYS A 1 100 ? 3.766 1.128 1.648 1.00 73.38 100 LYS A C 1
ATOM 769 O O . LYS A 1 100 ? 3.638 1.427 2.829 1.00 73.38 100 LYS A O 1
ATOM 774 N N . ASP A 1 101 ? 2.740 0.880 0.842 1.00 74.19 101 ASP A N 1
ATOM 775 C CA . ASP A 1 101 ? 1.351 1.027 1.288 1.00 74.19 101 ASP A CA 1
ATOM 776 C C . ASP A 1 101 ? 1.042 0.125 2.489 1.00 74.19 101 ASP A C 1
ATOM 778 O O . ASP A 1 101 ? 0.475 0.582 3.480 1.00 74.19 101 ASP A O 1
ATOM 782 N N . HIS A 1 102 ? 1.502 -1.129 2.464 1.00 71.62 102 HIS A N 1
ATOM 783 C CA . HIS A 1 102 ? 1.288 -2.052 3.578 1.00 71.62 102 HIS A CA 1
ATOM 784 C C . HIS A 1 102 ? 2.069 -1.649 4.840 1.00 71.62 102 HIS A C 1
ATOM 786 O O . HIS A 1 102 ? 1.530 -1.681 5.945 1.00 71.62 102 HIS A O 1
ATOM 792 N N . HIS A 1 103 ? 3.343 -1.262 4.708 1.00 67.81 103 HIS A N 1
ATOM 793 C CA . HIS A 1 103 ? 4.144 -0.859 5.869 1.00 67.81 103 HIS A CA 1
ATOM 794 C C . HIS A 1 103 ? 3.641 0.454 6.487 1.00 67.81 103 HIS A C 1
ATOM 796 O O . HIS A 1 103 ? 3.622 0.597 7.709 1.00 67.81 103 HIS A O 1
ATOM 802 N N . VAL A 1 104 ? 3.215 1.404 5.652 1.00 73.62 104 VAL A N 1
ATOM 803 C CA . VAL A 1 104 ? 2.637 2.673 6.103 1.00 73.62 104 VAL A CA 1
ATOM 804 C C . VAL A 1 104 ? 1.326 2.428 6.847 1.00 73.62 104 VAL A C 1
ATOM 806 O O . VAL A 1 104 ? 1.159 2.983 7.929 1.00 73.62 104 VAL A O 1
ATOM 809 N N . GLN A 1 105 ? 0.450 1.552 6.343 1.00 71.50 105 GLN A N 1
ATOM 810 C CA . GLN A 1 105 ? -0.805 1.207 7.026 1.00 71.50 105 GLN A CA 1
ATOM 811 C C . GLN A 1 105 ? -0.565 0.565 8.397 1.00 71.50 105 GLN A C 1
ATOM 813 O O . GLN A 1 105 ? -1.107 1.034 9.392 1.00 71.50 105 GLN A O 1
ATOM 818 N N . VAL A 1 106 ? 0.312 -0.442 8.489 1.00 76.44 106 VAL A N 1
ATOM 819 C CA . VAL A 1 10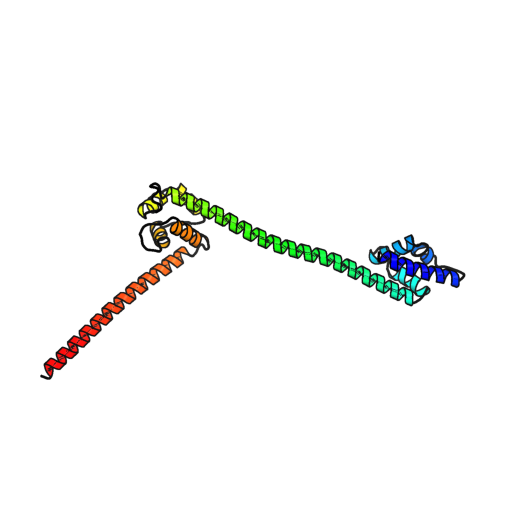6 ? 0.616 -1.102 9.775 1.00 76.44 106 VAL A CA 1
ATOM 820 C C . VAL A 1 106 ? 1.173 -0.111 10.801 1.00 76.44 106 VAL A C 1
ATOM 822 O O . VAL A 1 106 ? 0.831 -0.167 11.983 1.00 76.44 106 VAL A O 1
ATOM 825 N N . GLN A 1 107 ? 2.032 0.811 10.363 1.00 76.56 107 GLN A N 1
ATOM 826 C CA . GLN A 1 107 ? 2.603 1.821 11.246 1.00 76.56 107 GLN A CA 1
ATOM 827 C C . GLN A 1 107 ? 1.558 2.852 11.696 1.00 76.56 107 GLN A C 1
ATOM 829 O O . GLN A 1 107 ? 1.565 3.252 12.860 1.00 76.56 107 GLN A O 1
ATOM 834 N N . GLN A 1 108 ? 0.648 3.255 10.806 1.00 76.81 108 GLN A N 1
ATOM 835 C CA . GLN A 1 108 ? -0.468 4.144 11.139 1.00 76.81 108 GLN A CA 1
ATOM 836 C C . GLN A 1 108 ? -1.409 3.505 12.165 1.00 76.81 108 GLN A C 1
ATOM 838 O O . GLN A 1 108 ? -1.699 4.134 13.183 1.00 76.81 108 GLN A O 1
ATOM 843 N N . ASP A 1 109 ? -1.797 2.244 11.963 1.00 76.94 109 ASP A N 1
ATOM 844 C CA . ASP A 1 109 ? -2.656 1.504 12.893 1.00 76.94 109 ASP A CA 1
ATOM 845 C C . ASP A 1 109 ? -2.010 1.370 14.280 1.00 76.94 109 ASP A C 1
ATOM 847 O O . ASP A 1 109 ? -2.675 1.483 15.314 1.00 76.94 109 ASP A O 1
ATOM 851 N N . PHE A 1 110 ? -0.698 1.126 14.330 1.00 78.00 110 PHE A N 1
ATOM 852 C CA . PHE A 1 110 ? 0.029 1.024 15.593 1.00 78.00 110 PHE A CA 1
ATOM 853 C C . PHE A 1 110 ? 0.044 2.357 16.352 1.00 78.00 110 PHE A C 1
ATOM 855 O O . PHE A 1 110 ? -0.213 2.389 17.558 1.00 78.00 110 PHE A O 1
ATOM 862 N N . GLU A 1 111 ? 0.313 3.459 15.652 1.00 83.50 111 GLU A N 1
ATOM 863 C CA . GLU A 1 111 ? 0.321 4.798 16.241 1.00 83.50 111 GLU A CA 1
ATOM 864 C C . GLU A 1 111 ? -1.069 5.226 16.720 1.00 83.50 111 GLU A C 1
ATOM 866 O O . GLU A 1 111 ? -1.204 5.724 17.841 1.00 83.50 111 GLU A O 1
ATOM 871 N N . GLU A 1 112 ? -2.117 4.955 15.939 1.00 83.00 112 GLU A N 1
ATOM 872 C CA . GLU A 1 112 ? -3.494 5.236 16.348 1.00 83.00 112 GLU A CA 1
ATOM 873 C C . GLU A 1 112 ? -3.872 4.447 17.613 1.00 83.00 112 GLU A C 1
ATOM 875 O O . GLU A 1 112 ? -4.413 5.012 18.568 1.00 83.00 112 GLU A O 1
ATOM 880 N N . ASN A 1 113 ? -3.526 3.157 17.669 1.00 82.75 113 ASN A N 1
ATOM 881 C CA . ASN A 1 113 ? -3.767 2.321 18.846 1.00 82.75 113 ASN A CA 1
ATOM 882 C C . ASN A 1 113 ? -2.967 2.788 20.069 1.00 82.75 113 ASN A C 1
ATOM 884 O O . ASN A 1 113 ? -3.466 2.728 21.194 1.00 82.75 113 ASN A O 1
ATOM 888 N N . ARG A 1 114 ? -1.744 3.292 19.881 1.00 85.38 114 ARG A N 1
ATOM 889 C CA . ARG A 1 114 ? -0.923 3.826 20.975 1.00 85.38 114 ARG A CA 1
ATOM 890 C C . ARG A 1 114 ? -1.509 5.112 21.560 1.00 85.38 114 ARG A C 1
ATOM 892 O O . ARG A 1 114 ? -1.571 5.255 22.785 1.00 85.38 114 ARG A O 1
ATOM 899 N N . LEU A 1 115 ? -1.961 6.030 20.705 1.00 86.50 115 LEU A N 1
ATOM 900 C CA . LEU A 1 115 ? -2.642 7.256 21.132 1.00 86.50 115 LEU A CA 1
ATOM 901 C C . LEU A 1 115 ? -3.950 6.928 21.855 1.00 86.50 115 LEU A C 1
ATOM 903 O O . LEU A 1 115 ? -4.220 7.464 22.927 1.00 86.50 115 LEU A O 1
ATOM 907 N N . LEU A 1 116 ? -4.707 5.969 21.322 1.00 86.44 116 LEU A N 1
ATOM 908 C CA . LEU A 1 116 ? -5.918 5.449 21.941 1.00 86.44 116 LEU A CA 1
ATOM 909 C C . LEU A 1 116 ? -5.664 4.908 23.356 1.00 86.44 116 LEU A C 1
ATOM 911 O O . LEU A 1 116 ? -6.350 5.313 24.291 1.00 86.44 116 LEU A O 1
ATOM 915 N N . LEU A 1 117 ? -4.668 4.031 23.527 1.00 88.31 117 LEU A N 1
ATOM 916 C CA . LEU A 1 117 ? -4.281 3.505 24.843 1.00 88.31 117 LEU A CA 1
ATOM 917 C C . LEU A 1 117 ? -3.937 4.626 25.822 1.00 88.31 117 LEU A C 1
ATOM 919 O O . LEU A 1 117 ? -4.331 4.576 26.984 1.00 88.31 117 LEU A O 1
ATOM 923 N N . THR A 1 118 ? -3.198 5.629 25.351 1.00 89.88 118 THR A N 1
ATOM 924 C CA . THR A 1 118 ? -2.771 6.765 26.174 1.00 89.88 118 THR A CA 1
ATOM 925 C C . THR A 1 118 ? -3.974 7.584 26.640 1.00 89.88 118 THR A C 1
ATOM 927 O O . THR A 1 118 ? -4.092 7.868 27.831 1.00 89.88 118 THR A O 1
ATOM 930 N N . ASN A 1 119 ? -4.911 7.881 25.736 1.00 90.12 119 ASN A N 1
ATOM 931 C CA . ASN A 1 119 ? -6.131 8.618 26.062 1.00 90.12 119 ASN A CA 1
ATOM 932 C C . ASN A 1 119 ? -7.036 7.829 27.016 1.00 90.12 119 ASN A C 1
ATOM 934 O O . ASN A 1 119 ? -7.529 8.389 27.990 1.00 90.12 119 ASN A O 1
ATOM 938 N N . LEU A 1 120 ? -7.213 6.523 26.793 1.00 91.19 120 LEU A N 1
ATOM 939 C CA . LEU A 1 120 ? -8.014 5.677 27.681 1.00 91.19 120 LEU A CA 1
ATOM 940 C C . LEU A 1 120 ? -7.413 5.604 29.089 1.00 91.19 120 LEU A C 1
ATOM 942 O O . LEU A 1 120 ? -8.137 5.759 30.067 1.00 91.19 120 LEU A O 1
ATOM 946 N N . LYS A 1 121 ? -6.091 5.442 29.216 1.00 91.12 121 LYS A N 1
ATOM 947 C CA . LYS A 1 121 ? -5.423 5.484 30.527 1.00 91.12 121 LYS A CA 1
ATOM 948 C C . LYS A 1 121 ? -5.606 6.832 31.220 1.00 91.12 121 LYS A C 1
ATOM 950 O O . LYS A 1 121 ? -5.845 6.871 32.422 1.00 91.12 121 LYS A O 1
ATOM 955 N N . TYR A 1 122 ? -5.523 7.929 30.470 1.00 90.62 122 TYR A N 1
ATOM 956 C CA . TYR A 1 122 ? -5.767 9.264 31.009 1.00 90.62 122 TYR A CA 1
ATOM 957 C C . TYR A 1 122 ? -7.198 9.409 31.552 1.00 90.62 122 TYR A C 1
ATOM 959 O O . TYR A 1 122 ? -7.375 9.870 32.677 1.00 90.62 122 TYR A O 1
ATOM 967 N N . ILE A 1 123 ? -8.206 8.947 30.805 1.00 90.75 123 ILE A N 1
ATOM 968 C CA . ILE A 1 123 ? -9.607 8.940 31.255 1.00 90.75 123 ILE A CA 1
ATOM 969 C C . ILE A 1 123 ? -9.771 8.066 32.508 1.00 90.75 123 ILE A C 1
ATOM 971 O O . ILE A 1 123 ? -10.419 8.489 33.461 1.00 90.75 123 ILE A O 1
ATOM 975 N N . PHE A 1 124 ? -9.138 6.887 32.551 1.00 92.88 124 PHE A N 1
ATOM 976 C CA . PHE A 1 124 ? -9.168 6.007 33.725 1.00 92.88 124 PHE A CA 1
ATOM 977 C C . PHE A 1 124 ? -8.651 6.703 34.985 1.00 92.88 124 PHE A C 1
ATOM 979 O O . PHE A 1 124 ? -9.323 6.697 36.012 1.00 92.88 124 PHE A O 1
ATOM 986 N N . HIS A 1 125 ? -7.503 7.373 34.897 1.00 90.81 125 HIS A N 1
ATOM 987 C CA . HIS A 1 125 ? -6.939 8.103 36.033 1.00 90.81 125 HIS A CA 1
ATOM 988 C C . HIS A 1 125 ? -7.790 9.295 36.482 1.00 90.81 125 HIS A C 1
ATOM 990 O O . HIS A 1 125 ? -7.728 9.668 37.648 1.00 90.81 125 HIS A O 1
ATOM 996 N N . ARG A 1 126 ? -8.599 9.888 35.593 1.00 88.69 126 ARG A N 1
ATOM 997 C CA . ARG A 1 126 ? -9.587 10.902 35.996 1.00 88.69 126 ARG A CA 1
ATOM 998 C C . ARG A 1 126 ? -10.755 10.307 36.782 1.00 88.69 126 ARG A C 1
ATOM 1000 O O . ARG A 1 126 ? -11.332 11.011 37.598 1.00 88.69 126 ARG A O 1
ATOM 1007 N N . MET A 1 127 ? -11.115 9.050 36.522 1.00 90.06 127 MET A N 1
ATOM 1008 C CA . MET A 1 127 ? -12.183 8.349 37.244 1.00 90.06 127 MET A CA 1
ATOM 1009 C C . MET A 1 127 ? -11.693 7.791 38.588 1.00 90.06 127 MET A C 1
ATOM 1011 O O . MET A 1 127 ? -12.418 7.843 39.577 1.00 90.06 127 MET A O 1
ATOM 1015 N N . ASP A 1 128 ? -10.454 7.298 38.652 1.00 91.44 128 ASP A N 1
ATOM 1016 C CA . ASP A 1 128 ? -9.828 6.793 39.882 1.00 91.44 128 ASP A CA 1
ATOM 1017 C C . ASP A 1 128 ? -9.178 7.925 40.705 1.00 91.44 128 ASP A C 1
ATOM 1019 O O . ASP A 1 128 ? -7.979 7.916 40.985 1.00 91.44 128 ASP A O 1
ATOM 1023 N N . GLU A 1 129 ? -9.970 8.921 41.125 1.00 83.75 129 GLU A N 1
ATOM 1024 C CA . GLU A 1 129 ? -9.481 10.058 41.935 1.00 83.75 129 GLU A CA 1
ATOM 1025 C C . GLU A 1 129 ? -8.788 9.605 43.233 1.00 83.75 129 GLU A C 1
ATOM 1027 O O . GLU A 1 129 ? -7.882 10.263 43.752 1.00 83.75 129 GLU A O 1
ATOM 1032 N N . LYS A 1 130 ? -9.215 8.454 43.760 1.00 85.75 130 LYS A N 1
ATOM 1033 C CA . LYS A 1 130 ? -8.718 7.868 45.007 1.00 85.75 130 LYS A CA 1
ATOM 1034 C C . LYS A 1 130 ? -7.431 7.054 44.811 1.00 85.75 130 LYS A C 1
ATOM 1036 O O . LYS A 1 130 ? -6.861 6.624 45.812 1.00 85.75 130 LYS A O 1
ATOM 1041 N N . ASN A 1 131 ? -6.951 6.881 43.574 1.00 85.75 131 ASN A N 1
ATOM 1042 C CA . ASN A 1 131 ? -5.779 6.071 43.210 1.00 85.75 131 ASN A CA 1
ATOM 1043 C C . ASN A 1 131 ? -5.821 4.652 43.799 1.00 85.75 131 ASN A C 1
ATOM 1045 O O . ASN A 1 131 ? -4.832 4.140 44.328 1.00 85.75 131 ASN A O 1
ATOM 1049 N N . THR A 1 132 ? -6.995 4.035 43.749 1.00 87.06 132 THR A N 1
ATOM 1050 C CA . THR A 1 132 ? -7.218 2.674 44.239 1.00 87.06 132 THR A CA 1
ATOM 1051 C C . THR A 1 132 ? -6.756 1.614 43.242 1.00 87.06 132 THR A C 1
ATOM 1053 O O . THR A 1 132 ? -6.551 0.466 43.630 1.00 87.06 132 THR A O 1
ATOM 1056 N N . GLY A 1 133 ? -6.556 1.992 41.975 1.00 88.38 133 GLY A N 1
ATOM 1057 C CA . GLY A 1 133 ? -6.310 1.075 40.863 1.00 88.38 133 GLY A CA 1
ATOM 1058 C C . GLY A 1 133 ? -7.590 0.486 40.262 1.00 88.38 133 GLY A C 1
ATOM 1059 O O . GLY A 1 133 ? -7.505 -0.240 39.271 1.00 88.38 133 GLY A O 1
ATOM 1060 N N . CYS A 1 134 ? -8.753 0.830 40.820 1.00 92.19 134 CYS A N 1
ATOM 1061 C CA . CYS A 1 134 ? -10.069 0.361 40.408 1.00 92.19 134 CYS A CA 1
ATOM 1062 C C . CYS A 1 134 ? -11.052 1.537 40.304 1.00 92.19 134 CYS A C 1
ATOM 1064 O O . CYS A 1 134 ? -10.920 2.542 40.995 1.00 92.19 134 CYS A O 1
ATOM 1066 N N . VAL A 1 135 ? -12.077 1.409 39.463 1.00 93.88 135 VAL A N 1
ATOM 1067 C CA . VAL A 1 135 ? -13.163 2.396 39.354 1.00 93.88 135 VAL A CA 1
ATOM 1068 C C . VAL A 1 135 ? -14.480 1.729 39.724 1.00 93.88 135 VAL A C 1
ATOM 1070 O O . VAL A 1 135 ? -14.903 0.779 39.067 1.00 93.88 135 VAL A O 1
ATOM 1073 N N . SER A 1 136 ? -15.152 2.227 40.762 1.00 92.62 136 SER A N 1
ATOM 1074 C CA . SER A 1 136 ? -16.478 1.728 41.137 1.00 92.62 136 SER A CA 1
ATOM 1075 C C . SER A 1 136 ? -17.560 2.240 40.180 1.00 92.62 136 SER A C 1
ATOM 1077 O O . SER A 1 136 ? -17.396 3.270 39.522 1.00 92.62 136 SER A O 1
ATOM 1079 N N . ILE A 1 137 ? -18.718 1.572 40.137 1.00 91.44 137 ILE A N 1
ATOM 1080 C CA . ILE A 1 137 ? -19.867 2.041 39.340 1.00 91.44 137 ILE A CA 1
ATOM 1081 C C . ILE A 1 137 ? -20.294 3.472 39.701 1.00 91.44 137 ILE A C 1
ATOM 1083 O O . ILE A 1 137 ? -20.709 4.229 38.824 1.00 91.44 137 ILE A O 1
ATOM 1087 N N . ALA A 1 138 ? -20.187 3.850 40.978 1.00 90.69 138 ALA A N 1
ATOM 1088 C CA . ALA A 1 138 ? -20.561 5.177 41.448 1.00 90.69 138 ALA A CA 1
ATOM 1089 C C . ALA A 1 138 ? -19.580 6.239 40.942 1.00 90.69 138 ALA A C 1
ATOM 1091 O O . ALA A 1 138 ? -20.022 7.259 40.414 1.00 90.69 138 ALA A O 1
ATOM 1092 N N . ASP A 1 139 ? -18.272 5.967 41.039 1.00 91.50 139 ASP A N 1
ATOM 1093 C CA . ASP A 1 139 ? -17.238 6.862 40.514 1.00 91.50 139 ASP A CA 1
ATOM 1094 C C . ASP A 1 139 ? -17.400 6.990 38.984 1.00 91.50 139 ASP A C 1
ATOM 1096 O O . ASP A 1 139 ? -17.477 8.097 38.461 1.00 91.50 139 ASP A O 1
ATOM 1100 N N . PHE A 1 140 ? -17.614 5.877 38.269 1.00 91.75 140 PHE A 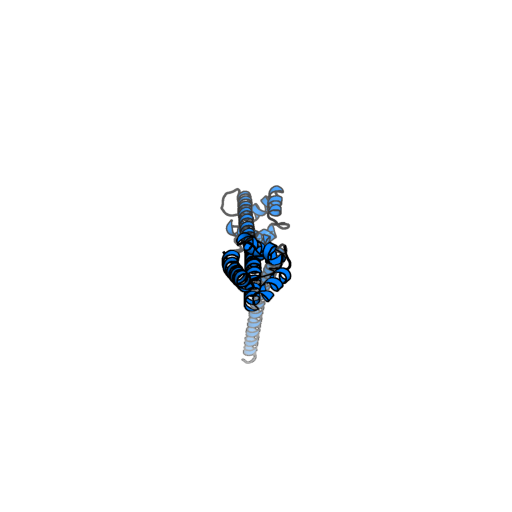N 1
ATOM 1101 C CA . PHE A 1 140 ? -17.846 5.878 36.821 1.00 91.75 140 PHE A CA 1
ATOM 1102 C C . PHE A 1 140 ? -19.062 6.725 36.409 1.00 91.75 140 PHE A C 1
ATOM 1104 O O . PHE A 1 140 ? -18.964 7.575 35.526 1.00 91.75 140 PHE A O 1
ATOM 1111 N N . GLN A 1 141 ? -20.220 6.522 37.048 1.00 90.50 141 GLN A N 1
ATOM 1112 C CA . GLN A 1 141 ? -21.431 7.299 36.761 1.00 90.50 141 GLN A CA 1
ATOM 1113 C C . GLN A 1 141 ? -21.249 8.784 37.077 1.00 90.50 141 GLN A C 1
ATOM 1115 O O . GLN A 1 141 ? -21.725 9.631 36.323 1.00 90.50 141 GLN A O 1
ATOM 1120 N N . GLN A 1 142 ? -20.568 9.101 38.180 1.00 90.38 142 GLN A N 1
ATOM 1121 C CA . GLN A 1 142 ? -20.288 10.477 38.565 1.00 90.38 142 GLN A CA 1
ATOM 1122 C C . GLN A 1 142 ? -19.402 11.163 37.524 1.00 90.38 142 GLN A C 1
ATOM 1124 O O . GLN A 1 142 ? -19.744 12.254 37.071 1.00 90.38 142 GLN A O 1
ATOM 1129 N N . THR A 1 143 ? -18.316 10.517 37.097 1.00 89.12 143 THR A N 1
ATOM 1130 C CA . THR A 1 143 ? -17.390 11.074 36.106 1.00 89.12 143 THR A CA 1
ATOM 1131 C C . THR A 1 143 ? -18.019 11.163 34.714 1.00 89.12 143 THR A C 1
ATOM 1133 O O . THR A 1 143 ? -17.729 12.092 33.970 1.00 89.12 143 THR A O 1
ATOM 1136 N N . MET A 1 144 ? -18.956 10.276 34.368 1.00 88.81 144 MET A N 1
ATOM 1137 C CA . MET A 1 144 ? -19.720 10.357 33.115 1.00 88.81 144 MET A CA 1
ATOM 1138 C C . MET A 1 144 ? -20.723 11.522 33.062 1.00 88.81 144 MET A C 1
ATOM 1140 O O . MET A 1 144 ? -21.216 11.836 31.978 1.00 88.81 144 MET A O 1
ATOM 1144 N N . ASN A 1 145 ? -21.019 12.182 34.189 1.00 88.12 145 ASN A N 1
ATOM 1145 C CA . ASN A 1 145 ? -21.790 13.430 34.191 1.00 88.12 145 ASN A CA 1
ATOM 1146 C C . ASN A 1 145 ? -20.938 14.655 33.812 1.00 88.12 145 ASN A C 1
ATOM 1148 O O . ASN A 1 145 ? -21.505 15.708 33.525 1.00 88.12 145 ASN A O 1
ATOM 1152 N N . ASP A 1 146 ? -19.606 14.533 33.803 1.00 89.12 146 ASP A N 1
ATOM 1153 C CA . ASP A 1 146 ? -18.698 15.577 33.329 1.00 89.12 146 ASP A CA 1
ATOM 1154 C C . ASP A 1 146 ? -18.701 15.618 31.789 1.00 89.12 146 ASP A C 1
ATOM 1156 O O . ASP A 1 146 ? -18.396 14.633 31.106 1.00 89.12 146 ASP A O 1
ATOM 1160 N N . GLU A 1 147 ? -19.057 16.777 31.234 1.00 87.06 147 GLU A N 1
ATOM 1161 C CA . GLU A 1 147 ? -19.102 17.009 29.791 1.00 87.06 147 GLU A CA 1
ATOM 1162 C C . GLU A 1 147 ? -17.723 16.817 29.143 1.00 87.06 147 GLU A C 1
ATOM 1164 O O . GLU A 1 147 ? -17.634 16.219 28.068 1.00 87.06 147 GLU A O 1
ATOM 1169 N N . ASP A 1 148 ? -16.639 17.199 29.826 1.00 87.56 148 ASP A N 1
ATOM 1170 C CA . ASP A 1 148 ? -15.277 17.047 29.308 1.00 87.56 148 ASP A CA 1
ATOM 1171 C C . ASP A 1 148 ? -14.893 15.570 29.159 1.00 87.56 148 ASP A C 1
ATOM 1173 O O . ASP A 1 148 ? -14.221 15.180 28.202 1.00 87.56 148 ASP A O 1
ATOM 1177 N N . VAL A 1 149 ? -15.334 14.717 30.087 1.00 87.56 149 VAL A N 1
ATOM 1178 C CA . VAL A 1 149 ? -15.084 13.268 30.034 1.00 87.56 149 VAL A CA 1
ATOM 1179 C C . VAL A 1 149 ? -15.880 12.637 28.899 1.00 87.56 149 VAL A C 1
ATOM 1181 O O . VAL A 1 149 ? -15.334 11.848 28.125 1.00 87.56 149 VAL A O 1
ATOM 1184 N N . ARG A 1 150 ? -17.153 13.016 28.739 1.00 86.38 150 ARG A N 1
ATOM 1185 C CA . ARG A 1 150 ? -17.981 12.541 27.620 1.00 86.38 150 ARG A CA 1
ATOM 1186 C C . ARG A 1 150 ? -17.383 12.925 26.270 1.00 86.38 150 ARG A C 1
ATOM 1188 O O . ARG A 1 150 ? -17.351 12.096 25.362 1.00 86.38 150 ARG A O 1
ATOM 1195 N N . LEU A 1 151 ? -16.857 14.144 26.149 1.00 85.50 151 LEU A N 1
ATOM 1196 C CA . LEU A 1 151 ? -16.145 14.591 24.953 1.00 85.50 151 LEU A CA 1
ATOM 1197 C C . LEU A 1 151 ? -14.866 13.777 24.713 1.00 85.50 151 LEU A C 1
ATOM 1199 O O . LEU A 1 151 ? -14.583 13.427 23.569 1.00 85.50 151 LEU A O 1
ATOM 1203 N N . GLN A 1 152 ? -14.123 13.414 25.761 1.00 87.31 152 GLN A N 1
ATOM 1204 C CA . GLN A 1 152 ? -12.937 12.555 25.646 1.00 87.31 152 GLN A CA 1
ATOM 1205 C C . GLN A 1 152 ? -13.285 11.135 25.169 1.00 87.31 152 GLN A C 1
ATOM 1207 O O . GLN A 1 152 ? -12.598 10.597 24.299 1.00 87.31 152 GLN A O 1
ATOM 1212 N N . PHE A 1 153 ? -14.379 10.542 25.657 1.00 87.19 153 PHE A N 1
ATOM 1213 C CA . PHE A 1 153 ? -14.883 9.269 25.125 1.00 87.19 153 PHE A CA 1
ATOM 1214 C C . PHE A 1 153 ? -15.332 9.394 23.662 1.00 87.19 153 PHE A C 1
ATOM 1216 O O . PHE A 1 153 ? -14.972 8.550 22.837 1.00 87.19 153 PHE A O 1
ATOM 1223 N N . ALA A 1 154 ? -16.024 10.480 23.305 1.00 84.56 154 ALA A N 1
ATOM 1224 C CA . ALA A 1 154 ? -16.443 10.738 21.929 1.00 84.56 154 ALA A CA 1
ATOM 1225 C C . ALA A 1 154 ? -15.247 10.922 20.976 1.00 84.56 154 ALA A C 1
ATOM 1227 O O . ALA A 1 154 ? -15.259 10.385 19.870 1.00 84.56 154 ALA A O 1
ATOM 1228 N N . GLN A 1 155 ? -14.175 11.598 21.412 1.00 83.38 155 GLN A N 1
ATOM 1229 C CA . GLN A 1 155 ? -12.914 11.720 20.660 1.00 83.38 155 GLN A CA 1
ATOM 1230 C C . GLN A 1 155 ? -12.247 10.364 20.407 1.00 83.38 155 GLN A C 1
ATOM 1232 O O . GLN A 1 155 ? -11.578 10.166 19.394 1.00 83.38 155 GLN A O 1
ATOM 1237 N N . VAL A 1 156 ? -12.443 9.419 21.322 1.00 82.19 156 VAL A N 1
ATOM 1238 C CA . VAL A 1 156 ? -11.980 8.036 21.202 1.00 82.19 156 VAL A CA 1
ATOM 1239 C C . VAL A 1 156 ? -12.931 7.178 20.338 1.00 82.19 156 VAL A C 1
ATOM 1241 O O . VAL A 1 156 ? -12.592 6.054 19.964 1.00 82.19 156 VAL A O 1
ATOM 1244 N N . GLY A 1 157 ? -14.081 7.720 19.931 1.00 81.00 157 GLY A N 1
ATOM 1245 C CA . GLY A 1 157 ? -15.082 7.034 19.113 1.00 81.00 157 GLY A CA 1
ATOM 1246 C C . GLY A 1 157 ? -16.069 6.192 19.924 1.00 81.00 157 GLY A C 1
ATOM 1247 O O . GLY A 1 157 ? -16.650 5.250 19.389 1.00 81.00 157 GLY A O 1
ATOM 1248 N N . LEU A 1 158 ? -16.240 6.497 21.213 1.00 84.00 158 LEU A N 1
ATOM 1249 C CA . LEU A 1 158 ? -17.190 5.841 22.107 1.00 84.00 158 LEU A CA 1
ATOM 1250 C C . LEU A 1 158 ? -18.277 6.842 22.514 1.00 84.00 158 LEU A C 1
ATOM 1252 O O . LEU A 1 158 ? -18.027 7.740 23.312 1.00 84.00 158 LEU A O 1
ATOM 1256 N N . ASP A 1 159 ? -19.487 6.679 21.978 1.00 82.38 159 ASP A N 1
ATOM 1257 C CA . ASP A 1 159 ? -20.667 7.411 22.452 1.00 82.38 159 ASP A CA 1
ATOM 1258 C C . ASP A 1 159 ? -21.383 6.578 23.519 1.00 82.38 159 ASP A C 1
ATOM 1260 O O . ASP A 1 159 ? -21.986 5.543 23.229 1.00 82.38 159 ASP A O 1
ATOM 1264 N N . ILE A 1 160 ? -21.261 6.998 24.777 1.00 83.44 160 ILE A N 1
ATOM 1265 C CA . ILE A 1 160 ? -21.836 6.291 25.921 1.00 83.44 160 ILE A CA 1
ATOM 1266 C C . ILE A 1 160 ? -23.141 6.989 26.305 1.00 83.44 160 ILE A C 1
ATOM 1268 O O . ILE A 1 160 ? -23.125 8.066 26.903 1.00 83.44 160 ILE A O 1
ATOM 1272 N N . GLN A 1 161 ? -24.271 6.355 25.985 1.00 82.12 161 GLN A N 1
ATOM 1273 C CA . GLN A 1 161 ? -25.600 6.865 26.349 1.00 82.12 161 GLN A CA 1
ATOM 1274 C C . GLN A 1 161 ? -26.058 6.384 27.730 1.00 82.12 161 GLN A C 1
ATOM 1276 O O . GLN A 1 161 ? -26.646 7.151 28.489 1.00 82.12 161 GLN A O 1
ATOM 1281 N N . ASP A 1 162 ? -25.754 5.130 28.075 1.00 85.00 162 ASP A N 1
ATOM 1282 C CA . ASP A 1 162 ? -26.030 4.550 29.390 1.00 85.00 162 ASP A CA 1
ATOM 1283 C C . ASP A 1 162 ? -24.722 4.077 30.033 1.00 85.00 162 ASP A C 1
ATOM 1285 O O . ASP A 1 162 ? -24.206 2.994 29.740 1.00 85.00 162 ASP A O 1
ATOM 1289 N N . ALA A 1 163 ? -24.194 4.901 30.941 1.00 88.06 163 ALA A N 1
ATOM 1290 C CA . ALA A 1 163 ? -22.978 4.608 31.695 1.00 88.06 163 ALA A CA 1
ATOM 1291 C C . ALA A 1 163 ? -23.100 3.322 32.530 1.00 88.06 163 ALA A C 1
ATOM 1293 O O . ALA A 1 163 ? -22.123 2.595 32.696 1.00 88.06 163 ALA A O 1
ATOM 1294 N N . THR A 1 164 ? -24.300 3.003 33.020 1.00 89.06 164 THR A N 1
ATOM 1295 C CA . THR A 1 164 ? -24.548 1.818 33.853 1.00 89.06 164 THR A CA 1
ATOM 1296 C C . THR A 1 164 ? -24.507 0.546 33.026 1.00 89.06 164 THR A C 1
ATOM 1298 O O . THR A 1 164 ? -23.923 -0.456 33.445 1.00 89.06 164 THR A O 1
ATOM 1301 N N . ALA A 1 165 ? -25.160 0.567 31.863 1.00 85.38 165 ALA A N 1
ATOM 1302 C CA . ALA A 1 165 ? -25.114 -0.545 30.928 1.00 85.38 165 ALA A CA 1
ATOM 1303 C C . ALA A 1 165 ? -23.684 -0.753 30.429 1.00 85.38 165 ALA A C 1
ATOM 1305 O O . ALA A 1 165 ? -23.193 -1.877 30.467 1.00 85.38 165 ALA A O 1
ATOM 1306 N N . PHE A 1 166 ? -22.994 0.327 30.055 1.00 87.38 166 PHE A N 1
ATOM 1307 C CA . PHE A 1 166 ? -21.620 0.257 29.575 1.00 87.38 166 PHE A CA 1
ATOM 1308 C C . PHE A 1 166 ? -20.660 -0.309 30.628 1.00 87.38 166 PHE A C 1
ATOM 1310 O O . PHE A 1 166 ? -19.935 -1.255 30.333 1.00 87.38 166 PHE A O 1
ATOM 1317 N N . PHE A 1 167 ? -20.728 0.165 31.875 1.00 90.81 167 PHE A N 1
ATOM 1318 C CA . PHE A 1 167 ? -19.927 -0.370 32.980 1.00 90.81 167 PHE A CA 1
ATOM 1319 C C . PHE A 1 167 ? -20.113 -1.881 33.149 1.00 90.81 167 PHE A C 1
ATOM 1321 O O . PHE A 1 167 ? -19.140 -2.622 33.207 1.00 90.81 167 PHE A O 1
ATOM 1328 N N . LYS A 1 168 ? -21.364 -2.361 33.150 1.00 86.88 168 LYS A N 1
ATOM 1329 C CA . LYS A 1 168 ? -21.669 -3.797 33.280 1.00 86.88 168 LYS A CA 1
ATOM 1330 C C . LYS A 1 168 ? -21.124 -4.643 32.137 1.00 86.88 168 LYS A C 1
ATOM 1332 O O . LYS A 1 168 ? -20.986 -5.846 32.303 1.00 86.88 168 LYS A O 1
ATOM 1337 N N . ILE A 1 169 ? -20.912 -4.052 30.965 1.00 84.50 169 ILE A N 1
ATOM 1338 C CA . ILE A 1 169 ? -20.325 -4.748 29.820 1.00 84.50 169 ILE A CA 1
ATOM 1339 C C . ILE A 1 169 ? -18.798 -4.822 29.962 1.00 84.50 169 ILE A C 1
ATOM 1341 O O . ILE A 1 169 ? -18.195 -5.805 29.529 1.00 84.50 169 ILE A O 1
ATOM 1345 N N . LEU A 1 170 ? -18.181 -3.788 30.541 1.00 88.44 170 LEU A N 1
ATOM 1346 C CA . LEU A 1 170 ? -16.747 -3.757 30.834 1.00 88.44 170 LEU A CA 1
ATOM 1347 C C . LEU A 1 170 ? -16.381 -4.703 31.990 1.00 88.44 170 LEU A C 1
ATOM 1349 O O . LEU A 1 170 ? -15.367 -5.389 31.890 1.00 88.44 170 LEU A O 1
ATOM 1353 N N . ASP A 1 171 ? -17.226 -4.767 33.022 1.00 89.31 171 ASP A N 1
ATOM 1354 C CA . ASP A 1 171 ? -17.096 -5.622 34.210 1.00 89.31 171 ASP A CA 1
ATOM 1355 C C . ASP A 1 171 ? -17.377 -7.088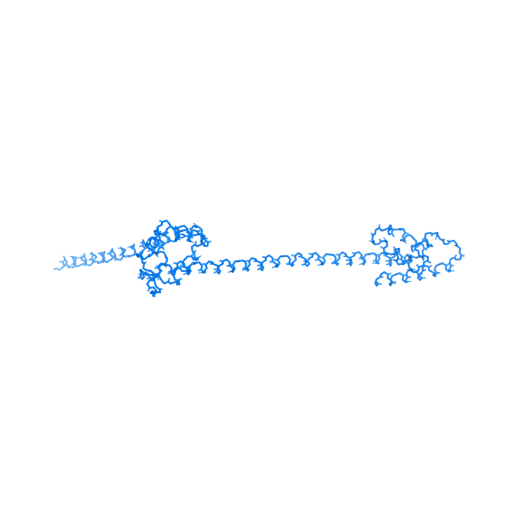 33.834 1.00 89.31 171 ASP A C 1
ATOM 1357 O O . ASP A 1 171 ? -18.522 -7.557 33.809 1.00 89.31 171 ASP A O 1
ATOM 1361 N N . GLN A 1 172 ? -16.324 -7.805 33.436 1.00 78.62 172 GLN A N 1
ATOM 1362 C CA . GLN A 1 172 ? -16.440 -9.180 32.946 1.00 78.62 172 GLN A CA 1
ATOM 1363 C C . GLN A 1 172 ? -16.471 -10.206 34.077 1.00 78.62 172 GLN A C 1
ATOM 1365 O O . GLN A 1 172 ? -17.060 -11.280 33.901 1.00 78.62 172 GLN A O 1
ATOM 1370 N N . ASP A 1 173 ? -15.836 -9.900 35.207 1.00 82.75 173 ASP A N 1
ATOM 1371 C CA . ASP A 1 173 ? -15.765 -10.784 36.365 1.00 82.75 173 ASP A CA 1
ATOM 1372 C C . ASP A 1 173 ? -16.941 -10.590 37.343 1.00 82.75 173 ASP A C 1
ATOM 1374 O O . ASP A 1 173 ? -17.228 -11.481 38.148 1.00 82.75 173 ASP A O 1
ATOM 1378 N N . GLY A 1 174 ? -17.704 -9.503 37.194 1.00 80.81 174 GLY A N 1
ATOM 1379 C CA . GLY A 1 174 ? -18.849 -9.168 38.034 1.00 80.81 174 GLY A CA 1
ATOM 1380 C C . GLY A 1 174 ? -18.435 -8.656 39.410 1.00 80.81 174 GLY A C 1
ATOM 1381 O O . GLY A 1 174 ? -19.226 -8.766 40.354 1.00 80.81 174 GLY A O 1
ATOM 1382 N N . SER A 1 175 ? -17.206 -8.152 39.540 1.00 85.44 175 SER A N 1
ATOM 1383 C CA . SER A 1 175 ? -16.640 -7.625 40.783 1.00 85.44 175 SER A CA 1
ATOM 1384 C C . SER A 1 175 ? -17.268 -6.300 41.207 1.00 85.44 175 SER A C 1
ATOM 1386 O O . SER A 1 175 ? -17.095 -5.891 42.355 1.00 85.44 175 SER A O 1
ATOM 1388 N N . THR A 1 176 ? -18.052 -5.655 40.332 1.00 87.25 176 THR A N 1
ATOM 1389 C CA . THR A 1 176 ? -18.639 -4.315 40.516 1.00 87.25 176 THR A CA 1
ATOM 1390 C C . THR A 1 176 ? -17.619 -3.176 40.599 1.00 87.25 176 THR A C 1
ATOM 1392 O O . THR A 1 176 ? -17.981 -2.031 40.891 1.00 87.25 176 THR A O 1
ATOM 1395 N N . GLU A 1 177 ? -16.368 -3.475 40.260 1.00 91.88 177 GLU A N 1
ATOM 1396 C CA . GLU A 1 177 ? -15.255 -2.548 40.115 1.00 91.88 177 GLU A CA 1
ATOM 1397 C C . GLU A 1 177 ? -14.593 -2.786 38.751 1.00 91.88 177 GLU A C 1
ATOM 1399 O O . GLU A 1 177 ? -14.611 -3.894 38.233 1.00 91.88 177 GLU A O 1
ATOM 1404 N N . LEU A 1 178 ? -14.036 -1.744 38.136 1.00 93.25 178 LEU A N 1
ATOM 1405 C CA . LEU A 1 178 ? -13.285 -1.872 36.888 1.00 93.25 178 LEU A CA 1
ATOM 1406 C C . LEU A 1 178 ? -11.804 -1.671 37.147 1.00 93.25 178 LEU A C 1
ATOM 1408 O O . LEU A 1 178 ? -11.385 -0.572 37.518 1.00 93.25 178 LEU A O 1
ATOM 1412 N N . SER A 1 179 ? -11.009 -2.700 36.871 1.00 92.62 179 SER A N 1
ATOM 1413 C CA . SER A 1 179 ? -9.561 -2.545 36.746 1.00 92.62 179 SER A CA 1
ATOM 1414 C C . SER A 1 179 ? -9.194 -1.728 35.501 1.00 92.62 179 SER A C 1
ATOM 1416 O O . SER A 1 179 ? -9.965 -1.615 34.537 1.00 92.62 179 SER A O 1
ATOM 1418 N N . ILE A 1 180 ? -7.983 -1.165 35.485 1.00 91.31 180 ILE A N 1
ATOM 1419 C CA . ILE A 1 180 ? -7.478 -0.435 34.315 1.00 91.31 180 ILE A CA 1
ATOM 1420 C C . ILE A 1 180 ? -7.405 -1.339 33.080 1.00 91.31 180 ILE A C 1
ATOM 1422 O O . ILE A 1 180 ? -7.701 -0.893 31.969 1.00 91.31 180 ILE A O 1
ATOM 1426 N N . GLU A 1 181 ? -7.059 -2.614 33.258 1.00 88.50 181 GLU A N 1
ATOM 1427 C CA . GLU A 1 181 ? -7.027 -3.597 32.181 1.00 88.50 181 GLU A CA 1
ATOM 1428 C C . GLU A 1 181 ? -8.421 -3.833 31.595 1.00 88.50 181 GLU A C 1
ATOM 1430 O O . GLU A 1 181 ? -8.574 -3.770 30.374 1.00 88.50 181 GLU A O 1
ATOM 1435 N N . GLU A 1 182 ? -9.440 -4.057 32.429 1.00 89.81 182 GLU A N 1
ATOM 1436 C CA . GLU A 1 182 ? -10.821 -4.268 31.974 1.00 89.81 182 GLU A CA 1
ATOM 1437 C C . GLU A 1 182 ? -11.380 -3.043 31.264 1.00 89.81 182 GLU A C 1
ATOM 1439 O O . GLU A 1 182 ? -11.975 -3.162 30.188 1.00 89.81 182 GLU A O 1
ATOM 1444 N N . PHE A 1 183 ? -11.125 -1.858 31.820 1.00 91.62 183 PHE A N 1
ATOM 1445 C CA . PHE A 1 183 ? -11.549 -0.606 31.220 1.00 91.62 183 PHE A CA 1
ATOM 1446 C C . PHE A 1 183 ? -10.910 -0.395 29.841 1.00 91.62 183 PHE A C 1
ATOM 1448 O O . PHE A 1 183 ? -11.617 -0.182 28.852 1.00 91.62 183 PHE A O 1
ATOM 1455 N N . VAL A 1 184 ? -9.578 -0.484 29.747 1.00 89.12 184 VAL A N 1
ATOM 1456 C CA . VAL A 1 184 ? -8.845 -0.224 28.501 1.00 89.12 184 VAL A CA 1
ATOM 1457 C C . VAL A 1 184 ? -9.171 -1.282 27.447 1.00 89.12 184 VAL A C 1
ATOM 1459 O O . VAL A 1 184 ? -9.528 -0.933 26.318 1.00 89.12 184 VAL A O 1
ATOM 1462 N N . MET A 1 185 ? -9.099 -2.568 27.802 1.00 85.12 185 MET A N 1
ATOM 1463 C CA . MET A 1 185 ? -9.387 -3.667 26.874 1.00 85.12 185 MET A CA 1
ATOM 1464 C C . MET A 1 185 ? -10.845 -3.655 26.423 1.00 85.12 185 MET A C 1
ATOM 1466 O O . MET A 1 185 ? -11.133 -3.878 25.243 1.00 85.12 185 MET A O 1
ATOM 1470 N N . GLY A 1 186 ? -11.768 -3.367 27.341 1.00 86.31 186 GLY A N 1
ATOM 1471 C CA . GLY A 1 186 ? -13.180 -3.234 27.027 1.00 86.31 186 GLY A CA 1
ATOM 1472 C C . GLY A 1 186 ? -13.430 -2.074 26.063 1.00 86.31 186 GLY A C 1
ATOM 1473 O O . GLY A 1 186 ? -13.999 -2.288 24.994 1.00 86.31 186 GLY A O 1
ATOM 1474 N N . CYS A 1 187 ? -12.906 -0.879 26.343 1.00 87.75 187 CYS A N 1
ATOM 1475 C CA . CYS A 1 187 ? -13.028 0.276 25.448 1.00 87.75 187 CYS A CA 1
ATOM 1476 C C . CYS A 1 187 ? -12.433 0.016 24.051 1.00 87.75 187 CYS A C 1
ATOM 1478 O O . CYS A 1 187 ? -13.070 0.322 23.039 1.00 87.75 187 CYS A O 1
ATOM 1480 N N . MET A 1 188 ? -11.257 -0.618 23.967 1.00 83.19 188 MET A N 1
ATOM 1481 C CA . MET A 1 188 ? -10.650 -1.006 22.686 1.00 83.19 188 MET A CA 1
ATOM 1482 C C . MET A 1 188 ? -11.516 -1.997 21.900 1.00 83.19 188 MET A C 1
ATOM 1484 O O . MET A 1 188 ? -11.654 -1.877 20.679 1.00 83.19 188 MET A O 1
ATOM 1488 N N . ARG A 1 189 ? -12.153 -2.955 22.585 1.00 79.06 189 ARG A N 1
ATOM 1489 C CA . ARG A 1 189 ? -13.071 -3.921 21.963 1.00 79.06 189 ARG A CA 1
ATOM 1490 C C . ARG A 1 189 ? -14.309 -3.244 21.363 1.00 79.06 189 ARG A C 1
ATOM 1492 O O . ARG A 1 189 ? -14.810 -3.734 20.343 1.00 79.06 189 ARG A O 1
ATOM 1499 N N . PHE A 1 190 ? -14.785 -2.152 21.967 1.00 74.75 190 PHE A N 1
ATOM 1500 C CA . PHE A 1 190 ? -15.969 -1.413 21.510 1.00 74.75 190 PHE A CA 1
ATOM 1501 C C . PHE A 1 190 ? -15.679 -0.393 20.408 1.00 74.75 190 PHE A C 1
ATOM 1503 O O . PHE A 1 190 ? -16.489 -0.289 19.487 1.00 74.75 190 PHE A O 1
ATOM 1510 N N . LYS A 1 191 ? -14.510 0.263 20.406 1.00 70.56 191 LYS A N 1
ATOM 1511 C CA . LYS A 1 191 ? -14.112 1.185 19.323 1.00 70.56 191 LYS A CA 1
ATOM 1512 C C . LYS A 1 191 ? -14.105 0.501 17.944 1.00 70.56 191 LYS A C 1
ATOM 1514 O O . LYS A 1 191 ? -14.450 1.109 16.938 1.00 70.56 191 LYS A O 1
ATOM 1519 N N . GLY A 1 192 ? -13.747 -0.785 17.887 1.00 61.84 192 GLY A N 1
ATOM 1520 C CA . GLY A 1 192 ? -13.483 -1.490 16.629 1.00 61.84 192 GLY A CA 1
ATOM 1521 C C . GLY A 1 192 ? -14.673 -1.679 15.678 1.00 61.84 192 GLY A C 1
ATOM 1522 O O . GLY A 1 192 ? -14.437 -1.905 14.494 1.00 61.84 192 GLY A O 1
ATOM 1523 N N . ARG A 1 193 ? -15.933 -1.619 16.139 1.00 52.75 193 ARG A N 1
ATOM 1524 C CA . ARG A 1 193 ? -17.138 -1.702 15.285 1.00 52.75 193 ARG A CA 1
ATOM 1525 C C . ARG A 1 193 ? -18.331 -1.086 16.015 1.00 52.75 193 ARG A C 1
ATOM 1527 O O . ARG A 1 193 ? -18.819 -1.687 16.969 1.00 52.75 193 ARG A O 1
ATOM 1534 N N . ALA A 1 194 ? -18.853 0.026 15.497 1.00 48.22 194 ALA A N 1
ATOM 1535 C CA . ALA A 1 194 ? -19.968 0.824 16.032 1.00 48.22 194 ALA A CA 1
ATOM 1536 C C . ALA A 1 194 ? -21.308 0.081 16.281 1.00 48.22 194 ALA A C 1
ATOM 1538 O O . ALA A 1 194 ? -22.290 0.708 16.643 1.00 48.22 194 ALA A O 1
ATOM 1539 N N . ASN A 1 195 ? -21.368 -1.245 16.112 1.00 54.66 195 ASN A N 1
ATOM 1540 C CA . ASN A 1 195 ? -22.569 -2.070 16.284 1.00 54.66 195 ASN A CA 1
ATOM 1541 C C . ASN A 1 195 ? -22.389 -3.200 17.326 1.00 54.66 195 ASN A C 1
ATOM 1543 O O . ASN A 1 195 ? -23.208 -4.111 17.413 1.00 54.66 195 ASN A O 1
ATOM 1547 N N . ARG A 1 196 ? -21.274 -3.213 18.079 1.00 59.41 196 ARG A N 1
ATOM 1548 C CA . ARG A 1 196 ? -20.973 -4.279 19.054 1.00 59.41 196 ARG A CA 1
ATOM 1549 C C . ARG A 1 196 ? -21.608 -4.085 20.424 1.00 59.41 196 ARG A C 1
ATOM 1551 O O . ARG A 1 196 ? -21.800 -5.086 21.098 1.00 59.41 196 ARG A O 1
ATOM 1558 N N . MET A 1 197 ? -21.917 -2.857 20.839 1.00 59.75 197 MET A N 1
ATOM 1559 C CA . MET A 1 197 ? -22.492 -2.617 22.168 1.00 59.75 197 MET A CA 1
ATOM 1560 C C . MET A 1 197 ? -23.876 -3.260 22.280 1.00 59.75 197 MET A C 1
ATOM 1562 O O . MET A 1 197 ? -24.065 -4.126 23.128 1.00 59.75 197 MET A O 1
ATOM 1566 N N . ASP A 1 198 ? -24.780 -2.956 21.347 1.00 60.09 198 ASP A N 1
ATOM 1567 C CA . ASP A 1 198 ? -26.122 -3.550 21.308 1.00 60.09 198 ASP A CA 1
ATOM 1568 C C . ASP A 1 198 ? -26.078 -5.075 21.147 1.00 60.09 198 ASP A C 1
ATOM 1570 O O . ASP A 1 198 ? -26.810 -5.802 21.819 1.00 60.09 198 ASP A O 1
ATOM 1574 N N . LEU A 1 199 ? -25.165 -5.582 20.310 1.00 68.75 199 LEU A N 1
ATOM 1575 C CA . LEU A 1 199 ? -24.938 -7.020 20.146 1.00 68.75 199 LEU A CA 1
ATOM 1576 C C . LEU A 1 199 ? -24.436 -7.682 21.437 1.00 68.75 199 LEU A C 1
ATOM 1578 O O . LEU A 1 199 ? -24.896 -8.768 21.775 1.00 68.75 199 LEU A O 1
ATOM 1582 N N . GLU A 1 200 ? -23.512 -7.059 22.168 1.00 66.75 200 GLU A N 1
ATOM 1583 C CA . GLU A 1 200 ? -22.978 -7.616 23.414 1.00 66.75 200 GLU A CA 1
ATOM 1584 C C . GLU A 1 200 ? -24.013 -7.550 24.543 1.00 66.75 200 GLU A C 1
ATOM 1586 O O . GLU A 1 200 ? -24.152 -8.520 25.289 1.00 66.75 200 GLU A O 1
ATOM 1591 N N . VAL A 1 201 ? -24.796 -6.466 24.625 1.00 72.38 201 VAL A N 1
ATOM 1592 C CA . VAL A 1 201 ? -25.956 -6.356 25.527 1.00 72.38 201 VAL A CA 1
ATOM 1593 C C . VAL A 1 201 ? -26.948 -7.477 25.231 1.00 72.38 201 VAL A C 1
ATOM 1595 O O . VAL A 1 201 ? -27.331 -8.220 26.135 1.00 72.38 201 VAL A O 1
ATOM 1598 N N . MET A 1 202 ? -27.284 -7.689 23.957 1.00 76.38 202 MET A N 1
ATOM 1599 C CA . MET A 1 202 ? -28.172 -8.769 23.529 1.00 76.38 202 MET A CA 1
ATOM 1600 C C . MET A 1 202 ? -27.590 -10.158 23.855 1.00 76.38 202 MET A C 1
ATOM 1602 O O . MET A 1 202 ? -28.310 -11.056 24.299 1.00 76.38 202 MET A O 1
ATOM 1606 N N . LEU A 1 203 ? -26.276 -10.356 23.702 1.00 79.56 203 LEU A N 1
ATOM 1607 C CA . LEU A 1 203 ? -25.588 -11.594 24.089 1.00 79.56 203 LEU A CA 1
ATOM 1608 C C . LEU A 1 203 ? -25.569 -11.808 25.613 1.00 79.56 203 LEU A C 1
ATOM 1610 O O . LEU A 1 203 ? -25.708 -12.937 26.090 1.00 79.56 203 LEU A O 1
ATOM 1614 N N . MET A 1 204 ? -25.421 -10.747 26.403 1.00 75.31 204 MET A N 1
ATOM 1615 C CA . MET A 1 204 ? -25.528 -10.818 27.860 1.00 75.31 204 MET A CA 1
ATOM 1616 C C . MET A 1 204 ? -26.949 -11.156 28.304 1.00 75.31 204 MET A C 1
ATOM 1618 O O . MET A 1 204 ? -27.130 -12.022 29.165 1.00 75.31 204 MET A O 1
ATOM 1622 N N . ASP A 1 205 ? -27.955 -10.516 27.714 1.00 80.94 205 ASP A N 1
ATOM 1623 C CA . ASP A 1 205 ? -29.357 -10.764 28.034 1.00 80.94 205 ASP A CA 1
ATOM 1624 C C . ASP A 1 205 ? -29.775 -12.181 27.644 1.00 80.94 205 ASP A C 1
ATOM 1626 O O . ASP A 1 205 ? -30.398 -12.878 28.447 1.00 80.94 205 ASP A O 1
ATOM 1630 N N . THR A 1 206 ? -29.334 -12.676 26.485 1.00 81.56 206 THR A N 1
ATOM 1631 C CA . THR A 1 206 ? -29.547 -14.079 26.093 1.00 81.56 206 THR A CA 1
ATOM 1632 C C . THR A 1 206 ? -28.855 -15.055 27.048 1.00 81.56 206 THR A C 1
ATOM 1634 O O . THR A 1 206 ? -29.494 -16.014 27.481 1.00 81.56 206 THR A O 1
ATOM 1637 N N . LYS A 1 207 ? -27.610 -14.804 27.485 1.00 82.12 207 LYS A N 1
ATOM 1638 C CA . LYS A 1 207 ? -26.943 -15.627 28.520 1.00 82.12 207 LYS A CA 1
ATOM 1639 C C . LYS A 1 207 ? -27.701 -15.613 29.853 1.00 82.12 207 LYS A C 1
ATOM 1641 O O . LYS A 1 207 ? -27.856 -16.662 30.483 1.00 82.12 207 LYS A O 1
ATOM 1646 N N . LYS A 1 208 ? -28.184 -14.448 30.299 1.00 80.50 208 LYS A N 1
ATOM 1647 C CA . LYS A 1 208 ? -28.990 -14.315 31.528 1.00 80.50 208 LYS A CA 1
ATOM 1648 C C . LYS A 1 208 ? -30.312 -15.071 31.407 1.00 80.50 208 LYS A C 1
ATOM 1650 O O . LYS A 1 208 ? -30.694 -15.770 32.346 1.00 80.50 208 LYS A O 1
ATOM 1655 N N . LEU A 1 209 ? -30.981 -14.971 30.259 1.00 88.62 209 LEU A N 1
ATOM 1656 C CA . LEU A 1 209 ? -32.202 -15.715 29.955 1.00 88.62 209 LEU A CA 1
ATOM 1657 C C . LEU A 1 209 ? -31.947 -17.224 29.959 1.00 88.62 209 LEU A C 1
ATOM 1659 O O . LEU A 1 209 ? -32.688 -17.946 30.620 1.00 88.62 209 LEU A O 1
ATOM 1663 N N . MET A 1 210 ? -30.866 -17.697 29.333 1.00 90.50 210 MET A N 1
ATOM 1664 C CA . MET A 1 210 ? -30.490 -19.116 29.347 1.00 90.50 210 MET A CA 1
ATOM 1665 C C . MET A 1 210 ? -30.226 -19.629 30.768 1.00 90.50 210 MET A C 1
ATOM 1667 O O . MET A 1 210 ? -30.742 -20.682 31.136 1.00 90.50 210 MET A O 1
ATOM 1671 N N . LYS A 1 211 ? -29.496 -18.877 31.607 1.00 87.81 211 LYS A N 1
ATOM 1672 C CA . LYS A 1 211 ? -29.281 -19.248 33.020 1.00 87.81 211 LYS A CA 1
ATOM 1673 C C . LYS A 1 211 ? -30.598 -19.323 33.803 1.00 87.81 211 LYS A C 1
ATOM 1675 O O . LYS A 1 211 ? -30.801 -20.268 34.564 1.00 87.81 211 LYS A O 1
ATOM 1680 N N . LYS A 1 212 ? -31.506 -18.357 33.610 1.00 88.44 212 LYS A N 1
ATOM 1681 C CA . LYS A 1 212 ? -32.842 -18.375 34.235 1.00 88.44 212 LYS A CA 1
ATOM 1682 C C . LYS A 1 212 ? -33.673 -19.568 33.758 1.00 88.44 212 LYS A C 1
ATOM 1684 O O . LYS A 1 212 ? -34.300 -20.228 34.582 1.00 88.44 212 LYS A O 1
ATOM 1689 N N . MET A 1 213 ? -33.645 -19.866 32.460 1.00 90.50 213 MET A N 1
ATOM 1690 C CA . MET A 1 213 ? -34.363 -20.993 31.865 1.00 90.50 213 MET A CA 1
ATOM 1691 C C . MET A 1 213 ? -33.838 -22.335 32.390 1.00 90.50 213 MET A C 1
ATOM 1693 O O . MET A 1 213 ? -34.635 -23.185 32.771 1.00 90.50 213 MET A O 1
ATOM 1697 N N . ALA A 1 214 ? -32.516 -22.498 32.504 1.00 91.00 214 ALA A N 1
ATOM 1698 C CA . ALA A 1 214 ? -31.901 -23.692 33.083 1.00 91.00 214 ALA A CA 1
ATOM 1699 C C . ALA A 1 214 ? -32.301 -23.895 34.554 1.00 91.00 214 ALA A C 1
ATOM 1701 O O . ALA A 1 214 ? -32.660 -25.003 34.950 1.00 91.00 214 ALA A O 1
ATOM 1702 N N . ARG A 1 215 ? -32.308 -22.819 35.353 1.00 90.75 215 ARG A N 1
ATOM 1703 C CA . ARG A 1 215 ? -32.747 -22.871 36.755 1.00 90.75 215 ARG A CA 1
ATOM 1704 C C . ARG A 1 215 ? -34.224 -23.257 36.876 1.00 90.75 215 ARG A C 1
ATOM 1706 O O . ARG A 1 215 ? -34.553 -24.152 37.645 1.00 90.75 215 ARG A O 1
ATOM 1713 N N . MET A 1 216 ? -35.092 -22.638 36.073 1.00 91.38 216 MET A N 1
ATOM 1714 C CA . MET A 1 216 ? -36.523 -22.954 36.042 1.00 91.38 216 MET A CA 1
ATOM 1715 C C . MET A 1 216 ? -36.778 -24.406 35.617 1.00 91.38 216 MET A C 1
ATOM 1717 O O . MET A 1 216 ? -37.634 -25.072 36.192 1.00 91.38 216 MET A O 1
ATOM 1721 N N . HIS A 1 217 ? -36.018 -24.914 34.641 1.00 90.94 217 HIS A N 1
ATOM 1722 C CA . HIS A 1 217 ? -36.115 -26.305 34.204 1.00 90.94 217 HIS A CA 1
ATOM 1723 C C . HIS A 1 217 ? -35.710 -27.283 35.318 1.00 90.94 217 HIS A C 1
ATOM 1725 O O . HIS A 1 217 ? -36.402 -28.275 35.539 1.00 90.94 217 HIS A O 1
ATOM 1731 N N . GLY A 1 218 ? -34.646 -26.968 36.067 1.00 89.56 218 GLY A N 1
ATOM 1732 C CA . GLY A 1 218 ? -34.243 -27.734 37.249 1.00 89.56 218 GLY A CA 1
ATOM 1733 C C . GLY A 1 218 ? -35.339 -27.793 38.318 1.00 89.56 218 GLY A C 1
ATOM 1734 O O . GLY A 1 218 ? -35.707 -28.879 38.759 1.00 89.56 218 GLY A O 1
ATOM 1735 N N . GLU A 1 219 ? -35.928 -26.645 38.667 1.00 92.50 219 GLU A N 1
ATOM 1736 C CA . GLU A 1 219 ? -37.025 -26.562 39.647 1.00 92.50 219 GLU A CA 1
ATOM 1737 C C . GLU A 1 219 ? -38.274 -27.346 39.196 1.00 92.50 219 GLU A C 1
ATOM 1739 O O . GLU A 1 219 ? -38.923 -28.015 40.003 1.00 92.50 219 GLU A O 1
ATOM 1744 N N . PHE A 1 220 ? -38.607 -27.310 37.900 1.00 92.00 220 PHE A N 1
ATOM 1745 C CA . PHE A 1 220 ? -39.713 -28.093 37.338 1.00 92.00 220 PHE A CA 1
ATOM 1746 C C . PHE A 1 220 ? -39.450 -29.601 37.393 1.00 92.00 220 PHE A C 1
ATOM 1748 O O . PHE A 1 220 ? -40.332 -30.361 37.797 1.00 92.00 220 PHE A O 1
ATOM 1755 N N . SER A 1 221 ? -38.243 -30.031 37.019 1.00 91.38 221 SER A N 1
ATOM 1756 C CA . SER A 1 221 ? -37.847 -31.442 37.055 1.00 91.38 221 SER A CA 1
ATOM 1757 C C . SER A 1 221 ? -37.905 -32.005 38.477 1.00 91.38 221 SER A C 1
ATOM 1759 O O . SER A 1 221 ? -38.375 -33.124 38.689 1.00 91.38 221 SER A O 1
ATOM 1761 N N . GLU A 1 222 ? -37.481 -31.223 39.472 1.00 90.75 222 GLU A N 1
ATOM 1762 C CA . GLU A 1 222 ? -37.530 -31.623 40.880 1.00 90.75 222 GLU A CA 1
ATOM 1763 C C . GLU A 1 222 ? -38.977 -31.765 41.383 1.00 90.75 222 GLU A C 1
ATOM 1765 O O . GLU A 1 222 ? -39.320 -32.749 42.047 1.00 90.75 222 GLU A O 1
ATOM 1770 N N . ARG A 1 223 ? -39.867 -30.835 41.002 1.00 91.19 223 ARG A N 1
ATOM 1771 C CA . ARG A 1 223 ? -41.301 -30.916 41.329 1.00 91.19 223 ARG A CA 1
ATOM 1772 C C . ARG A 1 223 ? -41.981 -32.127 40.697 1.00 91.19 223 ARG A C 1
ATOM 1774 O O . ARG A 1 223 ? -42.748 -32.793 41.388 1.00 91.19 223 ARG A O 1
ATOM 1781 N N . LEU A 1 224 ? -41.694 -32.431 39.431 1.00 91.94 224 LEU A N 1
ATOM 1782 C CA . LEU A 1 224 ? -42.235 -33.615 38.752 1.00 91.94 224 LEU A CA 1
ATOM 1783 C C . LEU A 1 224 ? -41.789 -34.906 39.444 1.00 91.94 224 LEU A C 1
ATOM 1785 O O . LEU A 1 224 ? -42.627 -35.742 39.768 1.00 91.94 224 LEU A O 1
ATOM 1789 N N . THR A 1 225 ? -40.502 -35.008 39.785 1.00 91.75 225 THR A N 1
ATOM 1790 C CA . THR A 1 225 ? -39.959 -36.172 40.506 1.00 91.75 225 THR A CA 1
ATOM 1791 C C . THR A 1 225 ? -40.631 -36.349 41.874 1.00 91.75 225 THR A C 1
ATOM 1793 O O . THR A 1 225 ? -40.931 -37.464 42.297 1.00 91.75 225 THR A O 1
ATOM 1796 N N . ASN A 1 226 ? -40.899 -35.250 42.588 1.00 91.25 226 ASN A N 1
ATOM 1797 C CA . ASN A 1 226 ? -41.613 -35.308 43.864 1.00 91.25 226 ASN A CA 1
ATOM 1798 C C . ASN A 1 226 ? -43.075 -35.741 43.700 1.00 91.25 226 ASN A C 1
ATOM 1800 O O . ASN A 1 226 ? -43.555 -36.527 44.514 1.00 91.25 226 ASN A O 1
ATOM 1804 N N . ILE A 1 227 ? -43.770 -35.280 42.656 1.00 90.56 227 ILE A N 1
ATOM 1805 C CA . ILE A 1 227 ? -45.140 -35.717 42.355 1.00 90.56 227 ILE A CA 1
ATOM 1806 C C . ILE A 1 227 ? -45.165 -37.212 42.023 1.00 90.56 227 ILE A C 1
ATOM 1808 O O . ILE A 1 227 ? -45.979 -37.933 42.594 1.00 90.56 227 ILE A O 1
ATOM 1812 N N . GLU A 1 228 ? -44.247 -37.703 41.186 1.00 88.12 228 GLU A N 1
ATOM 1813 C CA . GLU A 1 228 ? -44.131 -39.135 40.874 1.00 88.12 228 GLU A CA 1
ATOM 1814 C C . GLU A 1 228 ? -43.912 -39.973 42.139 1.00 88.12 228 GLU A C 1
ATOM 1816 O O . GLU A 1 228 ? -44.618 -40.956 42.357 1.00 88.12 228 GLU A O 1
ATOM 1821 N N . ARG A 1 229 ? -43.011 -39.549 43.038 1.00 87.44 229 ARG A N 1
ATOM 1822 C CA . ARG A 1 229 ? -42.799 -40.238 44.325 1.00 87.44 229 ARG A CA 1
ATOM 1823 C C . ARG A 1 229 ? -44.052 -40.263 45.199 1.00 87.44 229 ARG A C 1
ATOM 1825 O O . ARG A 1 229 ? -44.289 -41.256 45.884 1.00 87.44 229 ARG A O 1
ATOM 1832 N N . VAL A 1 230 ? -44.825 -39.177 45.228 1.00 88.62 230 VAL A N 1
ATOM 1833 C CA . VAL A 1 230 ? -46.070 -39.105 46.011 1.00 88.62 230 VAL A CA 1
ATOM 1834 C C . VAL A 1 230 ? -47.139 -40.017 45.414 1.00 88.62 230 VAL A C 1
ATOM 1836 O O . VAL A 1 230 ? -47.822 -40.702 46.170 1.00 88.62 230 VAL A O 1
ATOM 1839 N N . ILE A 1 231 ? -47.252 -40.075 44.084 1.00 86.75 231 ILE A N 1
ATOM 1840 C CA . ILE A 1 231 ? -48.190 -40.968 43.392 1.00 86.75 231 ILE A CA 1
ATOM 1841 C C . ILE A 1 231 ? -47.840 -42.434 43.668 1.00 86.75 231 ILE A C 1
ATOM 1843 O O . ILE A 1 231 ? -48.726 -43.189 44.055 1.00 86.75 231 ILE A O 1
A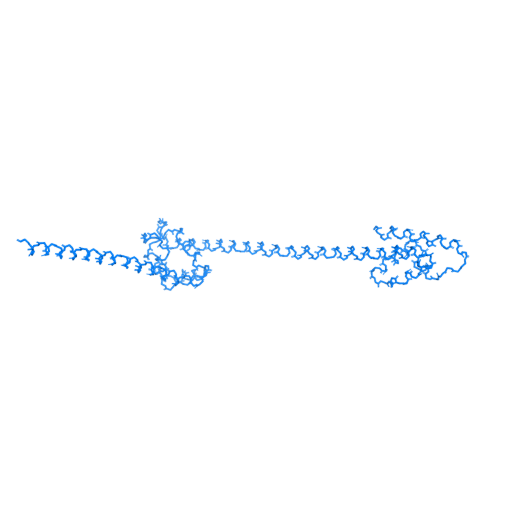TOM 1847 N N . VAL A 1 232 ? -46.564 -42.822 43.563 1.00 87.25 232 VAL A N 1
ATOM 1848 C CA . VAL A 1 232 ? -46.120 -44.200 43.854 1.00 87.25 232 VAL A CA 1
ATOM 1849 C C . VAL A 1 232 ? -46.434 -44.591 45.301 1.00 87.25 232 VAL A C 1
ATOM 1851 O O . VAL A 1 232 ? -47.034 -45.635 45.537 1.00 87.25 232 VAL A O 1
ATOM 1854 N N . LYS A 1 233 ? -46.126 -43.722 46.274 1.00 82.56 233 LYS A N 1
ATOM 1855 C CA . LYS A 1 233 ? -46.467 -43.972 47.687 1.00 82.56 233 LYS A CA 1
ATOM 1856 C C . LYS A 1 233 ? -47.972 -44.069 47.938 1.00 82.56 233 LYS A C 1
ATOM 1858 O O . LYS A 1 233 ? -48.399 -44.814 48.816 1.00 82.56 233 LYS A O 1
ATOM 1863 N N . ALA A 1 234 ? -48.776 -43.282 47.224 1.00 77.88 234 ALA A N 1
ATOM 1864 C CA . ALA A 1 234 ? -50.228 -43.317 47.356 1.00 77.88 234 ALA A CA 1
ATOM 1865 C C . ALA A 1 234 ? -50.828 -44.610 46.783 1.00 77.88 234 ALA A C 1
ATOM 1867 O O . ALA A 1 234 ? -51.816 -45.098 47.328 1.00 77.88 234 ALA A O 1
ATOM 1868 N N . ASP A 1 235 ? -50.230 -45.167 45.727 1.00 76.62 235 ASP A N 1
ATOM 1869 C CA . ASP A 1 235 ? -50.665 -46.427 45.119 1.00 76.62 235 ASP A CA 1
ATOM 1870 C C . ASP A 1 235 ? -50.273 -47.638 45.986 1.00 76.62 235 ASP A C 1
ATOM 1872 O O . ASP A 1 235 ? -51.102 -48.508 46.242 1.00 76.62 235 ASP A O 1
ATOM 1876 N N . GLU A 1 236 ? -49.065 -47.641 46.568 1.00 75.50 236 GLU A N 1
ATOM 1877 C CA . GLU A 1 236 ? -48.629 -48.671 47.530 1.00 75.50 236 GLU A CA 1
ATOM 1878 C C . GLU A 1 236 ? -49.537 -48.745 48.771 1.00 75.50 236 GLU A C 1
ATOM 1880 O O . GLU A 1 236 ? -49.911 -49.834 49.203 1.00 75.50 236 GLU A O 1
ATOM 1885 N N . ASN A 1 237 ? -49.968 -47.597 49.305 1.00 71.56 237 ASN A N 1
ATOM 1886 C CA . ASN A 1 237 ? -50.888 -47.529 50.450 1.00 71.56 237 ASN A CA 1
ATOM 1887 C C . ASN A 1 237 ? -52.327 -47.971 50.133 1.00 71.56 237 ASN A C 1
ATOM 1889 O O . ASN A 1 237 ? -53.146 -48.069 51.043 1.00 71.56 237 ASN A O 1
ATOM 1893 N N . ARG A 1 238 ? -52.669 -48.164 48.856 1.00 64.56 238 ARG A N 1
ATOM 1894 C CA . ARG A 1 238 ? -54.017 -48.547 48.418 1.00 64.56 238 ARG A CA 1
ATOM 1895 C C . ARG A 1 238 ? -54.149 -50.051 48.162 1.00 64.56 238 ARG A C 1
ATOM 1897 O O . ARG A 1 238 ? -55.268 -50.539 48.027 1.00 64.56 238 ARG A O 1
ATOM 1904 N N . ILE A 1 239 ? -53.019 -50.754 48.063 1.00 59.25 239 ILE A N 1
ATOM 1905 C CA . ILE A 1 239 ? -52.927 -52.192 47.768 1.00 59.25 239 ILE A CA 1
ATOM 1906 C C . ILE A 1 239 ? -52.638 -53.016 49.045 1.00 59.25 239 ILE A C 1
ATOM 1908 O O . ILE A 1 239 ? -52.868 -54.225 49.045 1.00 59.25 239 ILE A O 1
ATOM 1912 N N . GLY A 1 240 ? -52.172 -52.378 50.127 1.00 50.31 240 GLY A N 1
ATOM 1913 C CA . GLY A 1 240 ? -52.041 -52.970 51.471 1.00 50.31 240 GLY A CA 1
ATOM 1914 C C . GLY A 1 240 ? -53.283 -52.776 52.333 1.00 50.31 240 GLY A C 1
ATOM 1915 O O . GLY A 1 240 ? -53.555 -53.683 53.150 1.00 50.31 240 GLY A O 1
#

Secondary structure (DSSP, 8-state):
-HHHHHHHHHHHHHHHHHHHH-S---HHHHHHHSSHHHHHHHHHHHHHTSS-HHHHHHHHHHH-HHHHHHHHHHHHHHHHHHHHHHHHHHHHHHHHHHHHHHHHHHHHHHHHHHHHHHHHHHHHHHH-TT--SEEEHHHHHHHTT-HHHHHHHHHTT---S-HHHHHHHH-SS--SEEEHHHHHHHHHHHHT-TTHHHHHHHHHHHHHHHHHHHHHHHHHHHHHHHHHHHHHHHHHHHH-

InterPro domains:
  IPR002048 EF-hand domain [PF13499] (119-184)
  IPR002048 EF-hand domain [PS50222] (115-150)
  IPR002048 EF-hand domain [PS50222] (158-193)
  IPR011992 EF-hand domain pair [SSF47473] (119-191)

pLDDT: mean 85.92, std 9.2, range [48.22, 95.94]

Radius of gyration: 44.46 Å; chains: 1; bounding box: 92×70×110 Å

Sequence (240 aa):
EVIFVFGVIIAHGVAEHMISSGADISEDVRIYLGSMSMTMLSLFMSVSGGVDWWTLGRILLDVSTGYLFLFLFFILFTVLAVLNIITGIFVKEAKDMAAKDHHVQVQQDFEENRLLLTNLKYIFHRMDEKNTGCVSIADFQQTMNDEDVRLQFAQVGLDIQDATAFFKILDQDGSTELSIEEFVMGCMRFKGRANRMDLEVMLMDTKKLMKKMARMHGEFSERLTNIERVIVKADENRIG

Foldseek 3Di:
DLLLVLLVVQLVLLVVLVVVVPDDDDPLCCQQNVDSVSVSVNLVCCQVVNDPVVSVLVSQVVSPPVNSVSSVVSNVVVNVVVVCVVVVVVVVVVVVVVVCVVVVVVVVVVVLLVVLLVLLVVLVCVLPVVPPQKHALVSQVVSCVDPVSCVSLVVSVHRPPDSNLLQVLLCPVPPRIHGSCSSSVSSVVCNPDVPVSVVSSVVVVVVVVVVVVVVVVVVVVVVVVVVVVVVVVVVVVVVD

Organism: Noctiluca scintillans (NCBI:txid2966)